Protein AF-A0A415RIE2-F1 (afdb_monomer)

Sequence (183 aa):
MNKIIFNILKKNNIDIAEDLYHYGWSIFVHYLFYLIITLSIAVYYHCVFQTIIFLFLYIPLRKYIGGFHFSNNVVCILISTTVSIIPVLLSRYYNINIWIIILTSIILIIETILIAPIDHPNKRLNDKQLKLYKKTSLFIEIIYIGVIGLAKIYTFSTILNFIFFANIISICSLSISYIKRIL

pLDDT: mean 93.26, std 5.24, range [70.94, 98.44]

Solvent-accessible surface area (backbone atoms only — not comparable to full-atom values): 9936 Å² total; per-residue (Å²): 111,70,69,59,52,51,53,52,39,52,74,68,73,50,91,68,5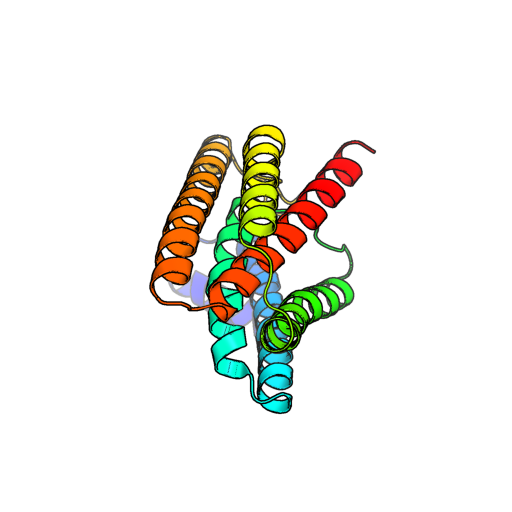8,68,68,59,51,54,52,51,51,53,52,50,53,52,52,50,52,37,48,53,55,38,50,53,53,22,54,76,68,72,36,48,69,57,33,52,53,43,46,65,54,38,49,61,47,40,70,27,37,41,41,63,74,60,92,47,65,67,59,35,38,54,52,55,32,45,70,50,46,50,53,54,62,48,30,78,79,54,82,72,57,65,68,59,39,52,51,43,51,52,53,36,52,52,46,42,71,76,61,33,43,44,70,44,94,95,51,74,67,52,76,70,51,44,54,50,26,34,54,48,29,54,51,50,54,52,50,47,54,53,50,47,55,52,29,59,75,72,64,39,57,51,61,48,34,42,53,38,45,43,33,53,55,49,40,56,28,38,54,55,35,52,52,67,70,75,107

Foldseek 3Di:
DQVVVVVVCVVVVNDDDPLRSVVVVVVVVLVVVLVVVLQVVCVVVVQNVLLVLLCVLQVLLCVLQPFDDDPDSVVRSVVSSCLSVVLSVVLVPDQDDLVLLVVLLVLLLVLLVPQPNDADPSGDDDPVSRVVSSVSNNVSSVVLVVVSVVCVVVVVSSSSSSSSSSSVVSNVRRVVRRVVVVD

Mean predicted aligned error: 4.18 Å

Secondary structure (DSSP, 8-state):
-HHHHHHHHHHTT----HHHHHHHHHHHHHHHHHHHHHHHHHHHTT-HHHHHHHHHHHHHHHHHH-----SSHHHHHHHHHHHHHHHHHHTTT----HHHHHHHHHHHHHHHHHTPPPPBTTBPPPHHHHHHHHHHHHHHHHHHHHHHHHHHHTT-HHHHHHHHHHHHHHHHHHHHHHHHHH-

Structure (mmCIF, N/CA/C/O backbone):
data_AF-A0A415RIE2-F1
#
_entry.id   AF-A0A415RIE2-F1
#
loop_
_atom_site.group_PDB
_atom_site.id
_atom_site.type_symbol
_atom_site.label_atom_id
_atom_site.label_alt_id
_atom_site.label_comp_id
_atom_site.label_asym_id
_atom_site.label_entity_id
_atom_site.label_seq_id
_atom_site.pdbx_PDB_ins_code
_atom_site.Cartn_x
_atom_site.Cartn_y
_atom_site.Cartn_z
_atom_site.occupancy
_atom_site.B_iso_or_equiv
_atom_site.auth_seq_id
_atom_site.auth_comp_id
_atom_site.auth_asym_id
_atom_site.auth_atom_id
_atom_site.pdbx_PDB_model_num
ATOM 1 N N . MET A 1 1 ? -22.862 -19.334 12.887 1.00 71.69 1 MET A N 1
ATOM 2 C CA . MET A 1 1 ? -21.432 -19.722 12.894 1.00 71.69 1 MET A CA 1
ATOM 3 C C . MET A 1 1 ? -20.605 -18.881 13.873 1.00 71.69 1 MET A C 1
ATOM 5 O O . MET A 1 1 ? -20.016 -19.464 14.768 1.00 71.69 1 MET A O 1
ATOM 9 N N . ASN A 1 2 ? -20.625 -17.542 13.802 1.00 84.88 2 ASN A N 1
ATOM 10 C CA . ASN A 1 2 ? -19.876 -16.669 14.730 1.00 84.8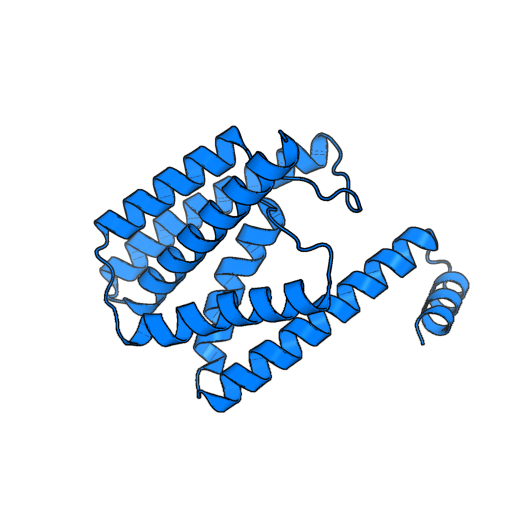8 2 ASN A CA 1
ATOM 11 C C . ASN A 1 2 ? -20.249 -16.837 16.224 1.00 84.88 2 ASN A C 1
ATOM 13 O O . ASN A 1 2 ? -19.362 -16.981 17.053 1.00 84.88 2 ASN A O 1
ATOM 17 N N . LYS A 1 3 ? -21.540 -16.912 16.583 1.00 85.00 3 LYS A N 1
ATOM 18 C CA . LYS A 1 3 ? -21.987 -17.133 17.975 1.00 85.00 3 LYS A CA 1
ATOM 19 C C . LYS A 1 3 ? -21.526 -18.479 18.543 1.00 85.00 3 LYS A C 1
ATOM 21 O O . LYS A 1 3 ? -21.214 -18.578 19.720 1.00 85.00 3 LYS A O 1
ATOM 26 N N . ILE A 1 4 ? -21.447 -19.507 17.694 1.00 88.50 4 ILE A N 1
ATOM 27 C CA . ILE A 1 4 ? -20.967 -20.839 18.091 1.00 88.50 4 ILE A CA 1
ATOM 28 C C . ILE A 1 4 ? -19.481 -20.760 18.444 1.00 88.50 4 ILE A C 1
ATOM 30 O O . ILE A 1 4 ? -19.080 -21.218 19.508 1.00 88.50 4 ILE A O 1
ATOM 34 N N . ILE A 1 5 ? -18.680 -20.123 17.585 1.00 88.81 5 ILE A N 1
ATOM 35 C CA . ILE A 1 5 ? -17.247 -19.928 17.825 1.00 88.81 5 ILE A CA 1
ATOM 36 C C . ILE A 1 5 ? -17.026 -19.077 19.082 1.00 88.81 5 ILE A C 1
ATOM 38 O O . ILE A 1 5 ? -16.224 -19.462 19.924 1.00 88.81 5 ILE A O 1
ATOM 42 N N . PHE A 1 6 ? -17.774 -17.985 19.271 1.00 89.62 6 PHE A N 1
ATOM 43 C CA . PHE A 1 6 ? -17.692 -17.170 20.488 1.00 89.62 6 PHE A CA 1
ATOM 44 C C . PHE A 1 6 ? -17.977 -17.977 21.763 1.00 89.62 6 PHE A C 1
ATOM 46 O O . PHE A 1 6 ? -17.209 -17.919 22.723 1.00 89.62 6 PHE A O 1
ATOM 53 N N . ASN A 1 7 ? -19.030 -18.797 21.755 1.00 89.25 7 ASN A N 1
ATOM 54 C CA . ASN A 1 7 ? -19.370 -19.652 22.893 1.00 89.25 7 ASN A CA 1
ATOM 55 C C . ASN A 1 7 ? -18.286 -20.705 23.173 1.00 89.25 7 ASN A C 1
ATOM 57 O O . ASN A 1 7 ? -18.012 -21.004 24.334 1.00 89.25 7 ASN A O 1
ATOM 61 N N . ILE A 1 8 ? -17.637 -21.242 22.133 1.00 91.38 8 ILE A N 1
ATOM 62 C CA . ILE A 1 8 ? -16.484 -22.142 22.282 1.00 91.38 8 ILE A CA 1
ATOM 63 C C . ILE A 1 8 ? -15.294 -21.400 22.905 1.00 91.38 8 ILE A C 1
ATOM 65 O O . ILE A 1 8 ? -14.652 -21.950 23.797 1.00 91.38 8 ILE A O 1
ATOM 69 N N . LEU A 1 9 ? -15.006 -20.163 22.488 1.00 91.19 9 LEU A N 1
ATOM 70 C CA . LEU A 1 9 ? -13.923 -19.356 23.069 1.00 91.19 9 LEU A CA 1
ATOM 71 C C . LEU A 1 9 ? -14.165 -19.093 24.562 1.00 91.19 9 LEU A C 1
ATOM 73 O O . LEU A 1 9 ? -13.281 -19.368 25.373 1.00 91.19 9 LEU A O 1
ATOM 77 N N . LYS A 1 10 ? -15.385 -18.679 24.940 1.00 90.31 10 LYS A N 1
ATOM 78 C CA . LYS A 1 10 ? -15.767 -18.514 26.353 1.00 90.31 10 LYS A CA 1
ATOM 79 C C . LYS A 1 10 ? -15.649 -19.815 27.143 1.00 90.31 10 LYS A C 1
ATOM 81 O O . LYS A 1 10 ? -15.129 -19.806 28.252 1.00 90.31 10 LYS A O 1
ATOM 86 N N . LYS A 1 11 ? -16.075 -20.943 26.563 1.00 92.38 11 LYS A N 1
ATOM 87 C CA . LYS A 1 11 ? -15.958 -22.267 27.198 1.00 92.38 11 LYS A CA 1
ATOM 88 C C . LYS A 1 11 ? -14.500 -22.675 27.458 1.00 92.38 11 LYS A C 1
ATOM 90 O O . LYS A 1 11 ? -14.250 -23.432 28.387 1.00 92.38 11 LYS A O 1
ATOM 95 N N . ASN A 1 12 ? -13.553 -22.177 26.664 1.00 93.38 12 ASN A N 1
ATOM 96 C CA . ASN A 1 12 ? -12.118 -22.432 26.820 1.00 93.38 12 ASN A CA 1
ATOM 97 C C . ASN A 1 12 ? -11.384 -21.330 27.613 1.00 93.38 12 ASN A C 1
ATOM 99 O O . ASN A 1 12 ? -10.165 -21.227 27.510 1.00 93.38 12 ASN A O 1
ATOM 103 N N . ASN A 1 13 ? -12.097 -20.510 28.397 1.00 91.94 13 ASN A N 1
ATOM 104 C CA . ASN A 1 13 ? -11.532 -19.432 29.223 1.00 91.94 13 ASN A CA 1
ATOM 105 C C . ASN A 1 13 ? -10.726 -18.376 28.437 1.00 91.94 13 ASN A C 1
ATOM 107 O O . ASN A 1 13 ? -9.801 -17.769 28.975 1.00 91.94 13 ASN A O 1
ATOM 111 N N . ILE A 1 14 ? -11.069 -18.140 27.167 1.00 90.69 14 ILE A N 1
ATOM 112 C CA . ILE A 1 14 ? -10.492 -17.044 26.383 1.00 90.69 14 ILE A CA 1
ATOM 113 C C . ILE A 1 14 ? -11.321 -15.786 26.646 1.00 90.69 14 ILE A C 1
ATOM 115 O O . ILE A 1 14 ? -12.460 -15.678 26.186 1.00 90.69 14 ILE A O 1
ATOM 119 N N . ASP A 1 15 ? -10.738 -14.842 27.385 1.00 87.81 15 ASP A N 1
ATOM 120 C CA . ASP A 1 15 ? -11.379 -13.573 27.726 1.00 87.81 15 ASP A CA 1
ATOM 121 C C . ASP A 1 15 ? -11.252 -12.564 26.574 1.00 87.81 15 ASP A C 1
ATOM 123 O O . ASP A 1 15 ? -10.200 -11.966 26.338 1.00 87.81 15 ASP A O 1
ATOM 127 N N . ILE A 1 16 ? -12.331 -12.428 25.805 1.00 88.12 16 ILE A N 1
ATOM 128 C CA . ILE A 1 16 ? -12.483 -11.444 24.733 1.00 88.12 16 ILE A CA 1
ATOM 129 C C . ILE A 1 16 ? -13.863 -10.806 24.876 1.00 88.12 16 ILE A C 1
ATOM 131 O O . ILE A 1 16 ? -14.880 -11.502 24.940 1.00 88.12 16 ILE A O 1
ATOM 135 N N . ALA A 1 17 ? -13.895 -9.473 24.856 1.00 89.62 17 ALA A N 1
ATOM 136 C CA . ALA A 1 17 ? -15.136 -8.714 24.834 1.00 89.62 17 ALA A CA 1
ATOM 137 C C . ALA A 1 17 ? -15.969 -9.056 23.580 1.00 89.62 17 ALA A C 1
ATOM 139 O O . ALA A 1 17 ? -15.442 -9.192 22.473 1.00 89.62 17 ALA A O 1
ATOM 140 N N . GLU A 1 18 ? -17.277 -9.247 23.754 1.00 88.31 18 GLU A N 1
ATOM 141 C CA . GLU A 1 18 ? -18.173 -9.749 22.700 1.00 88.31 18 GLU A CA 1
ATOM 142 C C . GLU A 1 18 ? -18.241 -8.813 21.483 1.00 88.31 18 GLU A C 1
ATOM 144 O O . GLU A 1 18 ? -18.220 -9.260 20.333 1.00 88.31 18 GLU A O 1
ATOM 149 N N . ASP A 1 19 ? -18.249 -7.507 21.734 1.00 87.38 19 ASP A N 1
ATOM 150 C CA . ASP A 1 19 ? -18.192 -6.452 20.726 1.00 87.38 19 ASP A CA 1
ATOM 151 C C . ASP A 1 19 ? -16.882 -6.501 19.925 1.00 87.38 19 ASP A C 1
ATOM 153 O O . ASP A 1 19 ? -16.905 -6.464 18.690 1.00 87.38 19 ASP A O 1
ATOM 157 N N . LEU A 1 20 ? -15.748 -6.686 20.605 1.00 86.12 20 LEU A N 1
ATOM 158 C CA . LEU A 1 20 ? -14.439 -6.844 19.978 1.00 86.12 20 LEU A CA 1
ATOM 159 C C . LEU A 1 20 ? -14.376 -8.112 19.116 1.00 86.12 20 LEU A C 1
ATOM 161 O O . LEU A 1 20 ? -13.858 -8.066 17.995 1.00 86.12 20 LEU A O 1
ATOM 165 N N . TYR A 1 21 ? -14.933 -9.229 19.596 1.00 90.50 21 TYR A N 1
ATOM 166 C CA . TYR A 1 21 ? -15.026 -10.470 18.823 1.00 90.50 21 TYR A CA 1
ATOM 167 C C . TYR A 1 21 ? -15.854 -10.272 17.550 1.00 90.50 21 TYR A C 1
ATOM 169 O O . TYR A 1 21 ? -15.410 -10.624 16.455 1.00 90.50 21 TYR A O 1
ATOM 177 N N . HIS A 1 22 ? -17.049 -9.691 17.668 1.00 89.06 22 HIS A N 1
ATOM 178 C CA . HIS A 1 22 ? -17.933 -9.481 16.524 1.00 89.06 22 HIS A CA 1
ATOM 179 C C . HIS A 1 22 ? -17.356 -8.495 15.509 1.00 89.06 22 HIS A C 1
ATOM 181 O O . HIS A 1 22 ? -17.462 -8.736 14.302 1.00 89.06 22 HIS A O 1
ATOM 187 N N . TYR A 1 23 ? -16.688 -7.439 15.973 1.00 87.19 23 TYR A N 1
ATOM 188 C CA . TYR A 1 23 ? -15.955 -6.519 15.112 1.00 87.19 23 TYR A CA 1
ATOM 189 C C . TYR A 1 23 ? -14.824 -7.228 14.355 1.00 87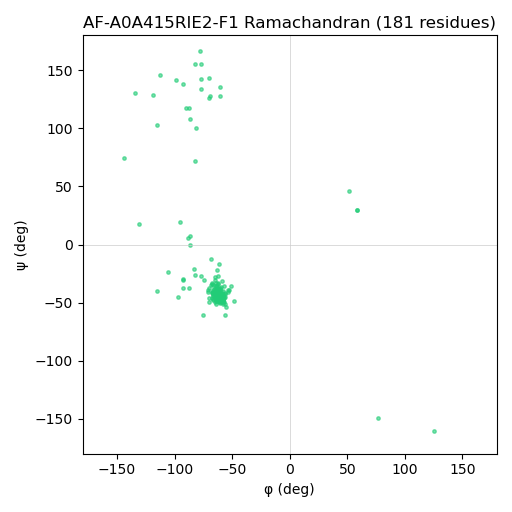.19 23 TYR A C 1
ATOM 191 O O . TYR A 1 23 ? -14.749 -7.142 13.126 1.00 87.19 23 TYR A O 1
ATOM 199 N N . GLY A 1 24 ? -13.988 -7.992 15.067 1.00 89.31 24 GLY A N 1
ATOM 200 C CA . GLY A 1 24 ? -12.903 -8.770 14.470 1.00 89.31 24 GLY A CA 1
ATOM 201 C C . GLY A 1 24 ? -13.406 -9.795 13.451 1.00 89.31 24 GLY A C 1
ATOM 202 O O . GLY A 1 24 ? -12.851 -9.901 12.358 1.00 89.31 24 GLY A O 1
ATOM 203 N N . TRP A 1 25 ? -14.501 -10.492 13.763 1.00 90.50 25 TRP A N 1
ATOM 204 C CA . TRP A 1 25 ? -15.146 -11.439 12.854 1.00 90.50 25 TRP A CA 1
ATOM 205 C C . TRP A 1 25 ? -15.659 -10.762 11.579 1.00 90.50 25 TRP A C 1
ATOM 207 O O . TRP A 1 25 ? -15.438 -11.268 10.481 1.00 90.50 25 TRP A O 1
ATOM 217 N N . SER A 1 26 ? -16.314 -9.605 11.709 1.00 89.25 26 SER A N 1
ATOM 218 C CA . SER A 1 26 ? -16.811 -8.831 10.565 1.00 89.25 26 SER A CA 1
ATOM 219 C C . SER A 1 26 ? -15.671 -8.421 9.625 1.00 89.25 26 SER A C 1
ATOM 221 O O . SER A 1 26 ? -15.745 -8.642 8.416 1.00 89.25 26 SER A O 1
ATOM 223 N N . ILE A 1 27 ? -14.568 -7.920 10.189 1.00 88.31 27 ILE A N 1
ATOM 224 C CA . ILE A 1 27 ? -13.360 -7.568 9.433 1.00 88.31 27 ILE A CA 1
ATOM 225 C C . ILE A 1 27 ? -12.737 -8.789 8.759 1.00 88.31 27 ILE A C 1
ATOM 227 O O . ILE A 1 27 ? -12.341 -8.716 7.596 1.00 88.31 27 ILE A O 1
ATOM 231 N N . PHE A 1 28 ? -12.639 -9.909 9.474 1.00 91.44 28 PHE A N 1
ATOM 232 C CA . PHE A 1 28 ? -12.086 -11.143 8.930 1.00 91.44 28 PHE A CA 1
ATOM 233 C C . PHE A 1 28 ? -12.879 -11.617 7.709 1.00 91.44 28 PHE A C 1
ATOM 235 O O . PHE A 1 28 ? -12.296 -11.854 6.653 1.00 91.44 28 PHE A O 1
ATOM 242 N N . VAL A 1 29 ? -14.208 -11.686 7.826 1.00 91.88 29 VAL A N 1
ATOM 243 C CA . VAL A 1 29 ? -15.091 -12.076 6.720 1.00 91.88 29 VAL A CA 1
ATOM 244 C C . VAL A 1 29 ? -14.961 -11.101 5.548 1.00 91.88 29 VAL A C 1
ATOM 246 O O . VAL A 1 29 ? -14.864 -11.540 4.404 1.00 91.88 29 VAL A O 1
ATOM 249 N N . HIS A 1 30 ? -14.891 -9.795 5.816 1.00 91.38 30 HIS A N 1
ATOM 250 C CA . HIS A 1 30 ? -14.688 -8.778 4.784 1.00 91.38 30 HIS A CA 1
ATOM 251 C C . HIS A 1 30 ? -13.398 -9.011 3.985 1.00 91.38 30 HIS A C 1
ATOM 253 O O . HIS A 1 30 ? -13.437 -9.072 2.755 1.00 91.38 30 HIS A O 1
ATOM 259 N N . TYR A 1 31 ? -12.262 -9.191 4.668 1.00 91.81 31 TYR A N 1
ATOM 260 C CA . TYR A 1 31 ? -10.986 -9.444 3.997 1.00 91.81 31 TYR A CA 1
ATOM 261 C C . TYR A 1 31 ? -10.946 -10.799 3.293 1.00 91.81 31 TYR A C 1
ATOM 263 O O . TYR A 1 31 ? -10.326 -10.902 2.237 1.00 91.81 31 TYR A O 1
ATOM 271 N N . LEU A 1 32 ? -11.627 -11.814 3.830 1.00 94.56 32 LEU A N 1
ATOM 272 C CA . LEU A 1 32 ? -11.741 -13.118 3.185 1.00 94.56 32 LEU A CA 1
ATOM 273 C C . LEU A 1 32 ? -12.476 -13.011 1.843 1.00 94.56 32 LEU A C 1
ATOM 275 O O . LEU A 1 32 ? -11.968 -13.499 0.836 1.00 94.56 32 LEU A O 1
ATOM 279 N N . PHE A 1 33 ? -13.622 -12.324 1.798 1.00 95.25 33 PHE A N 1
ATOM 280 C CA . PHE A 1 33 ? -14.344 -12.083 0.544 1.00 95.25 33 PHE A CA 1
ATOM 281 C C . PHE A 1 33 ? -13.518 -11.263 -0.448 1.00 95.25 33 PHE A C 1
ATOM 283 O O . PHE A 1 33 ? -13.431 -11.632 -1.618 1.00 95.25 33 PHE A O 1
ATOM 290 N N . TYR A 1 34 ? -12.875 -10.190 0.017 1.00 95.62 34 TYR A N 1
ATOM 291 C CA . TYR A 1 34 ? -11.967 -9.395 -0.809 1.00 95.62 34 TYR A CA 1
ATOM 292 C C . TYR A 1 34 ? -10.847 -10.250 -1.422 1.00 95.62 34 TYR A C 1
ATOM 294 O O . TYR A 1 34 ? -10.590 -10.147 -2.624 1.00 95.62 34 TYR A O 1
ATOM 302 N N . LEU A 1 35 ? -10.215 -11.124 -0.632 1.00 95.62 35 LEU A N 1
ATOM 303 C CA . LEU A 1 35 ? -9.138 -11.986 -1.109 1.00 95.62 35 LEU A CA 1
ATOM 304 C C . LEU A 1 35 ? -9.649 -13.012 -2.126 1.00 95.62 35 LEU A C 1
ATOM 306 O O . LEU A 1 35 ? -9.027 -13.178 -3.171 1.00 95.62 35 LEU A O 1
ATOM 310 N N . ILE A 1 36 ? -10.791 -13.656 -1.863 1.00 96.94 36 ILE A N 1
ATOM 311 C CA . ILE A 1 36 ? -11.403 -14.624 -2.786 1.00 96.94 36 ILE A CA 1
ATOM 312 C C . ILE A 1 36 ? -11.705 -13.964 -4.134 1.00 96.94 36 ILE A C 1
ATOM 314 O O . ILE A 1 36 ? -11.324 -14.502 -5.174 1.00 96.94 36 ILE A O 1
ATOM 318 N N . ILE A 1 37 ? -12.345 -12.792 -4.132 1.00 97.50 37 ILE A N 1
ATOM 319 C CA . ILE A 1 37 ? -12.694 -12.070 -5.363 1.00 97.50 37 ILE A CA 1
ATOM 320 C C . ILE A 1 37 ? -11.423 -11.654 -6.114 1.00 97.50 37 ILE A C 1
ATOM 322 O O . ILE A 1 37 ? -11.295 -11.924 -7.308 1.00 97.50 37 ILE A O 1
ATOM 326 N N . THR A 1 38 ? -10.458 -11.058 -5.410 1.00 97.88 38 THR A N 1
ATOM 327 C CA . THR A 1 38 ? -9.191 -10.603 -6.001 1.00 97.88 38 THR A CA 1
ATOM 328 C C . THR A 1 38 ? -8.418 -11.764 -6.622 1.00 97.88 38 THR A C 1
ATOM 330 O O . THR A 1 38 ? -8.003 -11.675 -7.775 1.00 97.88 38 THR A O 1
ATOM 333 N N . LEU A 1 39 ? -8.261 -12.882 -5.909 1.00 97.44 39 LEU A N 1
ATOM 334 C CA . LEU A 1 39 ? -7.540 -14.045 -6.428 1.00 97.44 39 LEU A CA 1
ATOM 335 C C . LEU A 1 39 ? -8.290 -14.734 -7.572 1.00 97.44 39 LEU A C 1
ATOM 337 O O . LEU A 1 39 ? -7.644 -15.166 -8.520 1.00 97.44 39 LEU A O 1
ATOM 341 N N . SER A 1 40 ? -9.624 -14.779 -7.544 1.00 98.12 40 SER A N 1
ATOM 342 C CA . SER A 1 40 ? -10.419 -15.326 -8.656 1.00 98.12 40 SER A CA 1
ATOM 343 C C . SER A 1 40 ? -10.191 -14.534 -9.947 1.00 98.12 40 SER A C 1
ATOM 345 O O . SER A 1 40 ? -9.965 -15.114 -11.009 1.00 98.12 40 SER A O 1
ATOM 347 N N . ILE A 1 41 ? -10.163 -13.202 -9.852 1.00 98.06 41 ILE A N 1
ATOM 348 C CA . ILE A 1 41 ? -9.843 -12.325 -10.985 1.00 98.06 41 ILE A CA 1
ATOM 349 C 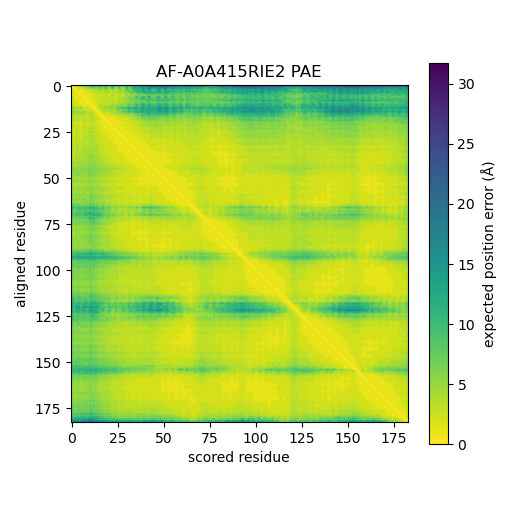C . ILE A 1 41 ? -8.383 -12.513 -11.420 1.00 98.06 41 ILE A C 1
ATOM 351 O O . ILE A 1 41 ? -8.098 -12.585 -12.614 1.00 98.06 41 ILE A O 1
ATOM 355 N N . ALA A 1 42 ? -7.449 -12.646 -10.477 1.00 97.88 42 ALA A N 1
ATOM 356 C CA . ALA A 1 42 ? -6.045 -12.886 -10.800 1.00 97.88 42 ALA A CA 1
ATOM 357 C C . ALA A 1 42 ? -5.814 -14.237 -11.504 1.00 97.88 42 ALA A C 1
ATOM 359 O O . ALA A 1 42 ? -4.939 -14.335 -12.364 1.00 97.88 42 ALA A O 1
ATOM 360 N N . VAL A 1 43 ? -6.599 -15.272 -11.174 1.00 98.31 43 VAL A N 1
ATOM 361 C CA . VAL A 1 43 ? -6.607 -16.558 -11.892 1.00 98.31 43 VAL A CA 1
ATOM 362 C C . VAL A 1 43 ? -7.096 -16.357 -13.323 1.00 98.31 43 VAL A C 1
ATOM 364 O O . VAL A 1 43 ? -6.420 -16.799 -14.248 1.00 98.31 43 VAL A O 1
ATOM 367 N N . TYR A 1 44 ? -8.206 -15.637 -13.507 1.00 98.12 44 TYR A N 1
ATOM 368 C CA . TYR A 1 44 ? -8.763 -15.338 -14.829 1.00 98.12 44 TYR A CA 1
ATOM 369 C C . TYR A 1 44 ? -7.767 -14.600 -15.743 1.00 98.12 44 TYR A C 1
ATOM 371 O O . TYR A 1 44 ? -7.650 -14.929 -16.918 1.00 98.12 44 TYR A O 1
ATOM 379 N N . TYR A 1 45 ? -6.994 -13.651 -15.205 1.00 96.75 45 TYR A N 1
ATOM 380 C CA . TYR A 1 45 ? -5.962 -12.917 -15.954 1.00 96.75 45 TYR A CA 1
ATOM 381 C C . TYR A 1 45 ? -4.572 -13.581 -15.955 1.00 96.75 45 TYR A C 1
ATOM 383 O O . TYR A 1 45 ? -3.605 -12.984 -16.441 1.00 96.75 45 TYR A O 1
ATOM 391 N N . HIS A 1 46 ? -4.433 -14.787 -15.395 1.00 96.94 46 HIS A N 1
ATOM 392 C CA . HIS A 1 46 ? -3.155 -15.498 -15.269 1.00 96.94 46 HIS A CA 1
ATOM 393 C C . HIS A 1 46 ? -2.043 -14.632 -14.632 1.00 96.94 46 HIS A C 1
ATOM 395 O O . HIS A 1 46 ? -0.916 -14.527 -15.134 1.00 96.94 46 HIS A O 1
ATOM 401 N N . CYS A 1 47 ? -2.366 -13.946 -13.533 1.00 96.75 47 CYS A N 1
ATOM 402 C CA . CYS A 1 47 ? -1.461 -13.026 -12.836 1.00 96.75 47 CYS A CA 1
ATOM 403 C C . CYS A 1 47 ? -1.373 -13.234 -11.315 1.00 96.75 47 CYS A C 1
ATOM 405 O O . CYS A 1 47 ? -0.864 -12.370 -10.607 1.00 96.75 47 CYS A O 1
ATOM 407 N N . VAL A 1 48 ? -1.799 -14.401 -10.815 1.00 97.50 48 VAL A N 1
ATOM 408 C CA . VAL A 1 48 ? -1.847 -14.740 -9.377 1.00 97.50 48 VAL A CA 1
ATOM 409 C C . VAL A 1 48 ? -0.545 -14.419 -8.638 1.00 97.50 48 VAL A C 1
ATOM 411 O O . VAL A 1 48 ? -0.578 -13.762 -7.601 1.00 97.50 48 VAL A O 1
ATOM 414 N N . PHE A 1 49 ? 0.608 -14.837 -9.170 1.00 96.75 49 PHE A N 1
ATOM 415 C CA . PHE A 1 49 ? 1.898 -14.614 -8.510 1.00 96.75 49 PHE A CA 1
ATOM 416 C C . PHE A 1 49 ? 2.242 -13.123 -8.396 1.00 96.75 49 PHE A C 1
ATOM 418 O O . PHE A 1 49 ? 2.637 -12.649 -7.332 1.00 96.75 49 PHE A O 1
ATOM 425 N N . GLN A 1 50 ? 2.026 -12.362 -9.471 1.00 97.06 50 GLN A N 1
ATOM 426 C CA . GLN A 1 50 ? 2.230 -10.916 -9.474 1.00 97.06 50 GLN A CA 1
ATOM 427 C C . GLN A 1 50 ? 1.275 -10.206 -8.510 1.00 97.06 50 GLN A C 1
ATOM 429 O O . GLN A 1 50 ? 1.697 -9.305 -7.790 1.00 97.06 50 GLN A O 1
ATOM 434 N N . THR A 1 51 ? 0.015 -10.641 -8.447 1.00 97.81 51 THR A N 1
ATOM 435 C CA . THR A 1 51 ? -0.964 -10.128 -7.485 1.00 97.81 51 THR A CA 1
ATOM 436 C C . THR A 1 51 ? -0.534 -10.398 -6.051 1.00 97.81 51 THR A C 1
ATOM 438 O O . THR A 1 51 ? -0.586 -9.484 -5.238 1.00 97.81 51 THR A O 1
ATOM 441 N N . ILE A 1 52 ? -0.042 -11.596 -5.728 1.00 97.69 52 ILE A N 1
ATOM 442 C CA . ILE A 1 52 ? 0.456 -11.904 -4.379 1.00 97.69 52 ILE A CA 1
ATOM 443 C C . ILE A 1 52 ? 1.630 -10.993 -4.003 1.00 97.69 52 ILE A C 1
ATOM 445 O O . ILE A 1 52 ? 1.629 -10.438 -2.906 1.00 97.69 52 ILE A O 1
ATOM 449 N N . ILE A 1 53 ? 2.594 -10.782 -4.907 1.00 97.00 53 ILE A N 1
ATOM 450 C CA . ILE A 1 53 ? 3.718 -9.863 -4.662 1.00 97.00 53 ILE A CA 1
ATOM 451 C C . ILE A 1 53 ? 3.208 -8.439 -4.432 1.00 97.00 53 ILE A C 1
ATOM 453 O O . ILE A 1 53 ? 3.613 -7.790 -3.468 1.00 97.00 53 ILE A O 1
ATOM 457 N N . PHE A 1 54 ? 2.304 -7.954 -5.287 1.00 97.94 54 PHE A N 1
ATOM 458 C CA . PHE A 1 54 ? 1.738 -6.618 -5.140 1.00 97.94 54 PHE A CA 1
ATOM 459 C C . PHE A 1 54 ? 1.001 -6.459 -3.806 1.00 97.94 54 PHE A C 1
ATOM 461 O O . PHE A 1 54 ? 1.226 -5.479 -3.101 1.00 97.94 54 PHE A O 1
ATOM 468 N N . LEU A 1 55 ? 0.177 -7.433 -3.411 1.00 97.25 55 LEU A N 1
ATOM 469 C CA . LEU A 1 55 ? -0.522 -7.427 -2.124 1.00 97.25 55 LEU A CA 1
ATOM 470 C C . LEU A 1 55 ? 0.450 -7.470 -0.942 1.00 97.25 55 LEU A C 1
ATOM 472 O O . LEU A 1 55 ? 0.217 -6.797 0.060 1.00 97.25 55 LEU A O 1
ATOM 476 N N . PHE A 1 56 ? 1.545 -8.223 -1.056 1.00 96.69 56 PHE A N 1
ATOM 477 C CA . PHE A 1 56 ? 2.577 -8.293 -0.024 1.00 96.69 56 PHE A CA 1
ATOM 478 C C . PHE A 1 56 ? 3.301 -6.958 0.173 1.00 96.69 56 PHE A C 1
ATOM 480 O O . PHE A 1 56 ? 3.711 -6.645 1.286 1.00 96.69 56 PHE A O 1
ATOM 487 N N . LEU A 1 57 ? 3.419 -6.146 -0.877 1.00 96.50 57 LEU A N 1
ATOM 488 C CA . LEU A 1 57 ? 3.874 -4.765 -0.754 1.00 96.50 57 LEU A CA 1
ATOM 489 C C . LEU A 1 57 ? 2.741 -3.895 -0.178 1.00 96.50 57 LEU A C 1
ATOM 491 O O . LEU A 1 57 ? 2.832 -3.356 0.923 1.00 96.50 57 LEU A O 1
ATOM 495 N N . TYR A 1 58 ? 1.614 -3.821 -0.872 1.00 96.69 58 TYR A N 1
ATOM 496 C CA . TYR A 1 58 ? 0.567 -2.852 -0.579 1.00 96.69 58 TYR A CA 1
ATOM 497 C C . TYR A 1 58 ? -0.095 -3.024 0.802 1.00 96.69 58 TYR A C 1
ATOM 499 O O . TYR A 1 58 ? -0.294 -2.034 1.509 1.00 96.69 58 TYR A O 1
ATOM 507 N N . ILE A 1 59 ? -0.422 -4.252 1.231 1.00 95.38 59 ILE A N 1
ATOM 508 C CA . ILE A 1 59 ? -1.187 -4.491 2.469 1.00 95.38 59 ILE A CA 1
ATOM 509 C C . ILE A 1 59 ? -0.422 -4.047 3.728 1.00 95.38 59 ILE A C 1
ATOM 511 O O . ILE A 1 59 ? -1.023 -3.340 4.542 1.00 95.38 59 ILE A O 1
ATOM 515 N N . PRO A 1 60 ? 0.859 -4.422 3.946 1.00 95.44 60 PRO A N 1
ATOM 516 C CA . PRO A 1 60 ? 1.611 -3.950 5.105 1.00 95.44 60 PRO A CA 1
ATOM 517 C C . PRO A 1 60 ? 1.697 -2.431 5.170 1.00 95.44 60 PRO A C 1
ATOM 519 O O . PRO A 1 60 ? 1.365 -1.867 6.210 1.00 95.44 60 PRO A O 1
ATOM 522 N N . LEU A 1 61 ? 2.061 -1.769 4.067 1.00 96.06 61 LEU A 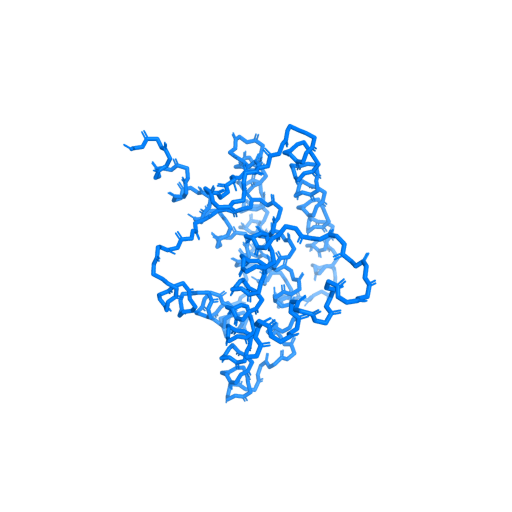N 1
ATOM 523 C CA . LEU A 1 61 ? 2.122 -0.309 4.018 1.00 96.06 61 LEU A CA 1
ATOM 524 C C . LEU A 1 61 ? 0.767 0.288 4.421 1.00 96.06 61 LEU A C 1
ATOM 526 O O . LEU A 1 61 ? 0.680 1.033 5.401 1.00 96.06 61 LEU A O 1
ATOM 530 N N . ARG A 1 62 ? -0.308 -0.152 3.754 1.00 94.00 62 ARG A N 1
ATOM 531 C CA . ARG A 1 62 ? -1.683 0.294 3.998 1.00 94.00 62 ARG A CA 1
ATOM 532 C C . ARG A 1 62 ? -2.136 0.094 5.444 1.00 94.00 62 ARG A C 1
ATOM 534 O O . ARG A 1 62 ? -2.792 0.963 6.015 1.00 94.00 62 ARG A O 1
ATOM 541 N N . LYS A 1 63 ? -1.792 -1.041 6.054 1.00 93.06 63 LYS A N 1
ATOM 542 C CA . LYS A 1 63 ? -2.151 -1.372 7.440 1.00 93.06 63 LYS A CA 1
ATOM 543 C C . LYS A 1 63 ? -1.607 -0.350 8.439 1.00 93.06 63 LYS A C 1
ATOM 545 O O . LYS A 1 63 ? -2.278 -0.093 9.441 1.00 93.06 63 LYS A O 1
ATOM 550 N N . TYR A 1 64 ? -0.406 0.177 8.200 1.00 95.38 64 TYR A N 1
ATOM 551 C CA . TYR A 1 64 ? 0.264 1.084 9.131 1.00 95.38 64 TYR A CA 1
ATOM 552 C C . TYR A 1 64 ? -0.012 2.557 8.839 1.00 95.38 64 TYR A C 1
ATOM 554 O O . TYR A 1 64 ? -0.199 3.302 9.794 1.00 95.38 64 TYR A O 1
ATOM 562 N N . ILE A 1 65 ? -0.108 2.975 7.572 1.00 95.25 65 ILE A N 1
ATOM 563 C CA . ILE A 1 65 ? -0.447 4.373 7.242 1.00 95.25 65 ILE A CA 1
ATOM 564 C C . ILE A 1 65 ? -1.947 4.670 7.406 1.00 95.25 65 ILE A C 1
ATOM 566 O O . ILE A 1 65 ? -2.329 5.800 7.707 1.00 95.25 65 ILE A O 1
ATOM 570 N N . GLY A 1 66 ? -2.806 3.655 7.254 1.00 91.56 66 GLY A N 1
ATOM 571 C CA . GLY A 1 66 ? -4.259 3.817 7.225 1.00 91.56 66 GLY A CA 1
ATOM 572 C C . GLY A 1 66 ? -4.748 4.377 5.887 1.00 91.56 66 GLY A C 1
ATOM 573 O O . GLY A 1 66 ? -4.162 4.107 4.842 1.00 91.56 66 GLY A O 1
ATOM 574 N N . GLY A 1 67 ? -5.841 5.140 5.918 1.00 89.56 67 GLY A N 1
ATOM 575 C CA . GLY A 1 67 ? -6.400 5.882 4.781 1.00 89.56 67 GLY A CA 1
ATOM 576 C C . GLY A 1 67 ? -7.870 5.560 4.510 1.00 89.56 67 GLY A C 1
ATOM 577 O O . GLY A 1 67 ? -8.585 5.084 5.392 1.00 89.56 67 GLY A O 1
ATOM 578 N N . PHE A 1 68 ? -8.347 5.865 3.301 1.00 86.94 68 PHE A N 1
ATOM 579 C CA . PHE A 1 68 ? -9.783 5.924 3.027 1.00 86.94 68 PHE A CA 1
ATOM 580 C C . PHE A 1 68 ? -10.505 4.574 3.026 1.00 86.94 68 PHE A C 1
ATOM 582 O O . PHE A 1 68 ? -10.158 3.667 2.269 1.00 86.94 68 PHE A O 1
ATOM 589 N N . HIS A 1 69 ? -11.567 4.485 3.827 1.00 84.88 69 HIS A N 1
ATOM 590 C CA . HIS A 1 69 ? -12.530 3.390 3.815 1.00 84.88 69 HIS A CA 1
ATOM 591 C C . HIS A 1 69 ? -13.919 3.928 3.466 1.00 84.88 69 HIS A C 1
ATOM 593 O O . HIS A 1 69 ? -14.408 4.893 4.064 1.00 84.88 69 HIS A O 1
ATOM 599 N N . PHE A 1 70 ? -14.554 3.294 2.483 1.00 84.25 70 PHE A N 1
ATOM 600 C CA . PHE A 1 70 ? -15.934 3.591 2.119 1.00 84.25 70 PHE A CA 1
ATOM 601 C C . PHE A 1 70 ? -16.872 3.092 3.221 1.00 84.25 70 PHE A C 1
ATOM 603 O O . PHE A 1 70 ? -16.652 2.026 3.791 1.00 84.25 70 PHE A O 1
ATOM 610 N N . SER A 1 71 ? -17.945 3.838 3.497 1.00 84.81 71 SER A N 1
ATOM 611 C CA . SER A 1 71 ? -18.981 3.414 4.451 1.00 84.81 71 SER A CA 1
ATOM 612 C C . SER A 1 71 ? -19.737 2.170 3.973 1.00 84.81 71 SER A C 1
ATOM 614 O O . SER A 1 71 ? -20.225 1.390 4.785 1.00 84.81 71 SER A O 1
ATOM 616 N N . ASN A 1 72 ? -19.822 1.972 2.654 1.00 89.56 72 ASN A N 1
ATOM 617 C CA . ASN A 1 72 ? -20.411 0.786 2.052 1.00 89.56 72 ASN A CA 1
ATOM 618 C C . ASN A 1 72 ? -19.343 -0.301 1.840 1.00 89.56 72 ASN A C 1
ATOM 620 O O . ASN A 1 72 ? -18.417 -0.138 1.041 1.00 89.56 72 ASN A O 1
ATOM 624 N N . ASN A 1 73 ? -19.522 -1.437 2.516 1.00 86.94 73 ASN A N 1
ATOM 625 C CA . ASN A 1 73 ? -18.606 -2.577 2.458 1.00 86.94 73 ASN A CA 1
ATOM 626 C C . ASN A 1 73 ? -18.453 -3.171 1.051 1.00 86.94 73 ASN A C 1
ATOM 628 O O . ASN A 1 73 ? -17.348 -3.565 0.687 1.00 86.94 73 ASN A O 1
ATOM 632 N N . VAL A 1 74 ? -19.525 -3.225 0.253 1.00 90.19 74 VAL A N 1
ATOM 633 C CA . VAL A 1 74 ? -19.484 -3.765 -1.117 1.00 90.19 74 VAL A CA 1
ATOM 634 C C . VAL A 1 74 ? -18.645 -2.857 -2.008 1.00 90.19 74 VAL A C 1
ATOM 636 O O . VAL A 1 74 ? -17.754 -3.332 -2.707 1.00 90.19 74 VAL A O 1
ATOM 639 N N . VAL A 1 75 ? -18.867 -1.542 -1.923 1.00 92.50 75 VAL A N 1
ATOM 640 C CA . VAL A 1 75 ? -18.061 -0.551 -2.654 1.00 92.50 75 VAL A CA 1
ATOM 641 C C . VAL A 1 75 ? -16.596 -0.641 -2.234 1.00 92.50 75 VAL A C 1
ATOM 643 O O . VAL A 1 75 ? -15.717 -0.645 -3.091 1.00 92.50 75 VAL A O 1
ATOM 646 N N . CYS A 1 76 ? -16.322 -0.786 -0.932 1.00 91.44 76 CYS A N 1
ATOM 647 C CA . CYS A 1 76 ? -14.960 -0.965 -0.441 1.00 91.44 76 CYS A CA 1
ATOM 648 C C . CYS A 1 76 ? -14.301 -2.204 -1.060 1.00 91.44 76 CYS A C 1
ATOM 650 O O . CYS A 1 76 ? -13.204 -2.086 -1.589 1.00 91.44 76 CYS A O 1
ATOM 652 N N . ILE A 1 77 ? -14.974 -3.361 -1.074 1.00 93.94 77 ILE A N 1
ATOM 653 C CA . ILE A 1 77 ? -14.440 -4.592 -1.681 1.00 93.94 77 ILE A CA 1
ATOM 654 C C . ILE A 1 77 ? -14.170 -4.401 -3.175 1.00 93.94 77 ILE A C 1
ATOM 656 O O . ILE A 1 77 ? -13.096 -4.777 -3.643 1.00 93.94 77 ILE A O 1
ATOM 660 N N . LEU A 1 78 ? -15.102 -3.807 -3.925 1.00 94.94 78 LEU A N 1
ATOM 661 C CA . LEU A 1 78 ? -14.945 -3.580 -5.366 1.00 94.94 78 LEU A CA 1
ATOM 662 C C . LEU A 1 78 ? -13.754 -2.665 -5.673 1.00 94.94 78 LEU A C 1
ATOM 664 O O . LEU A 1 78 ? -12.917 -2.995 -6.518 1.00 94.94 78 LEU A O 1
ATOM 668 N N 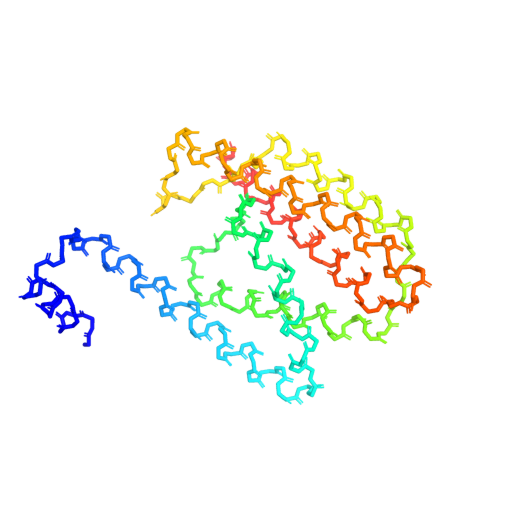. ILE A 1 79 ? -13.630 -1.548 -4.953 1.00 95.00 79 ILE A N 1
ATOM 669 C CA . ILE A 1 79 ? -12.507 -0.621 -5.124 1.00 95.00 79 ILE A CA 1
ATOM 670 C C . ILE A 1 79 ? -11.200 -1.273 -4.675 1.00 95.00 79 ILE A C 1
ATOM 672 O O . ILE A 1 79 ? -10.235 -1.242 -5.433 1.00 95.00 79 ILE A O 1
ATOM 676 N N . SER A 1 80 ? -11.166 -1.923 -3.507 1.00 94.69 80 SER A N 1
ATOM 677 C CA . SER A 1 80 ? -9.989 -2.649 -3.010 1.00 94.69 80 SER A CA 1
ATOM 678 C C . SER A 1 80 ? -9.521 -3.709 -4.005 1.00 94.69 80 SER A C 1
ATOM 680 O O . SER A 1 80 ? -8.326 -3.820 -4.270 1.00 94.69 80 SER A O 1
ATOM 682 N N . THR A 1 81 ? -10.447 -4.452 -4.608 1.00 96.69 81 THR A N 1
ATOM 683 C CA . THR A 1 81 ? -10.149 -5.439 -5.655 1.00 96.69 81 THR A CA 1
ATOM 684 C C . THR A 1 81 ? -9.539 -4.757 -6.879 1.00 96.69 81 THR A C 1
ATOM 686 O O . THR A 1 81 ? -8.485 -5.164 -7.364 1.00 96.69 81 THR A O 1
ATOM 689 N N . THR A 1 82 ? -10.153 -3.667 -7.340 1.00 96.62 82 THR A N 1
ATOM 690 C CA . THR A 1 82 ? -9.694 -2.911 -8.514 1.00 96.62 82 THR A CA 1
ATOM 691 C C . THR A 1 82 ? -8.277 -2.376 -8.317 1.00 96.62 82 THR A C 1
ATOM 693 O O . THR A 1 82 ? -7.410 -2.620 -9.156 1.00 96.62 82 THR A O 1
ATOM 696 N N . VAL A 1 83 ? -7.993 -1.735 -7.179 1.00 96.12 83 VAL A N 1
ATOM 697 C CA . VAL A 1 83 ? -6.644 -1.224 -6.866 1.00 96.12 83 VAL A CA 1
ATOM 698 C C . VAL A 1 83 ? -5.620 -2.338 -6.632 1.00 96.12 83 VAL A C 1
ATOM 700 O O . VAL A 1 83 ? -4.430 -2.058 -6.607 1.00 96.12 83 VAL A O 1
ATOM 703 N N . SER A 1 84 ? -6.052 -3.593 -6.485 1.00 96.62 84 SER A N 1
ATOM 704 C CA . SER A 1 84 ? -5.159 -4.751 -6.336 1.00 96.62 84 SER A CA 1
ATOM 705 C C . SER A 1 84 ? -4.830 -5.433 -7.663 1.00 96.62 84 SER A C 1
ATOM 707 O O . SER A 1 84 ? -3.759 -6.018 -7.804 1.00 96.62 84 SER A O 1
ATOM 709 N N . ILE A 1 85 ? -5.742 -5.369 -8.637 1.00 97.50 85 ILE A N 1
ATOM 710 C CA . ILE A 1 85 ? -5.600 -6.034 -9.940 1.00 97.50 85 ILE A CA 1
ATOM 711 C C . ILE A 1 85 ? -5.072 -5.082 -11.008 1.00 97.50 85 ILE A C 1
ATOM 713 O O . ILE A 1 85 ? -4.157 -5.446 -11.744 1.00 97.50 85 ILE A O 1
ATOM 717 N N . ILE A 1 86 ? -5.599 -3.859 -11.094 1.00 96.88 86 ILE A N 1
ATOM 718 C CA . ILE A 1 86 ? -5.236 -2.926 -12.168 1.00 96.88 86 ILE A CA 1
ATOM 719 C C . ILE A 1 86 ? -3.729 -2.626 -12.190 1.00 96.88 86 ILE A C 1
ATOM 721 O O . ILE A 1 86 ? -3.137 -2.773 -13.261 1.00 96.88 86 ILE A O 1
ATOM 725 N N . PRO A 1 87 ? -3.056 -2.317 -11.062 1.00 96.56 87 PRO A N 1
ATOM 726 C CA . PRO A 1 87 ? -1.602 -2.150 -11.050 1.00 96.56 87 PRO A CA 1
ATOM 727 C C . PRO A 1 87 ? -0.830 -3.334 -11.626 1.00 96.56 87 PRO A C 1
ATOM 729 O O . PRO A 1 87 ? 0.148 -3.143 -12.340 1.00 96.56 87 PRO A O 1
ATOM 732 N N . VAL A 1 88 ? -1.287 -4.556 -11.341 1.00 96.94 88 VAL A N 1
ATOM 733 C CA . VAL A 1 88 ? -0.646 -5.799 -11.785 1.00 96.94 88 VAL A CA 1
ATOM 734 C C . VAL A 1 88 ? -0.795 -6.010 -13.286 1.00 96.94 88 VAL A C 1
ATOM 736 O O . VAL A 1 88 ? 0.124 -6.495 -13.946 1.00 96.94 88 VAL A O 1
ATOM 739 N N . LEU A 1 89 ? -1.947 -5.642 -13.842 1.00 95.88 89 LEU A N 1
ATOM 740 C CA . LEU A 1 89 ? -2.161 -5.697 -15.282 1.00 95.88 89 LEU A CA 1
ATOM 741 C C . LEU A 1 89 ? -1.323 -4.625 -15.986 1.00 95.88 89 LEU A C 1
ATOM 743 O O . LEU A 1 89 ? -0.620 -4.936 -16.944 1.00 95.88 89 LEU A O 1
ATOM 747 N N . LEU A 1 90 ? -1.325 -3.389 -15.475 1.00 95.56 90 LEU A N 1
ATOM 748 C CA . LEU A 1 90 ? -0.580 -2.269 -16.059 1.00 95.56 90 LEU A CA 1
ATOM 749 C C . LEU A 1 90 ? 0.939 -2.441 -15.941 1.00 95.56 90 LEU A C 1
ATOM 751 O O . LEU A 1 90 ? 1.670 -2.057 -16.853 1.00 95.56 90 LEU A O 1
ATOM 755 N N . SER A 1 91 ? 1.442 -3.061 -14.871 1.00 92.88 91 SER A N 1
ATOM 756 C CA . SER A 1 91 ? 2.884 -3.229 -14.648 1.00 92.88 91 SER A CA 1
ATOM 757 C C . SER A 1 91 ? 3.591 -4.045 -15.730 1.00 92.88 91 SER A C 1
ATOM 759 O O . SER A 1 91 ? 4.818 -4.039 -15.766 1.00 92.88 91 SER A O 1
ATOM 761 N N . ARG A 1 92 ? 2.842 -4.794 -16.551 1.00 84.00 92 ARG A N 1
ATOM 762 C CA . ARG A 1 92 ? 3.366 -5.578 -17.679 1.00 84.00 92 ARG A CA 1
ATOM 763 C C . ARG A 1 92 ? 3.565 -4.738 -18.945 1.00 84.00 92 ARG A C 1
ATOM 765 O O . ARG A 1 92 ? 4.331 -5.144 -19.809 1.00 84.00 92 ARG A O 1
ATOM 772 N N . TYR A 1 93 ? 2.893 -3.591 -19.050 1.00 88.94 93 TYR A N 1
ATOM 773 C CA . TYR A 1 93 ? 2.866 -2.765 -20.264 1.00 88.94 93 TYR A CA 1
ATOM 774 C C . TYR A 1 93 ? 3.711 -1.498 -20.162 1.00 88.94 93 TYR A C 1
ATOM 776 O O . TYR A 1 93 ? 4.138 -0.960 -21.180 1.00 88.94 93 TYR A O 1
ATOM 784 N N . TYR A 1 94 ? 3.962 -1.015 -18.947 1.00 89.00 94 TYR A N 1
ATOM 785 C CA . TYR A 1 94 ? 4.693 0.228 -18.722 1.00 89.00 94 TYR A CA 1
ATOM 786 C C . TYR A 1 94 ? 6.033 -0.039 -18.055 1.00 89.00 94 TYR A C 1
ATOM 788 O O . TYR A 1 94 ? 6.144 -0.914 -17.208 1.00 89.00 94 TYR A O 1
ATOM 796 N N . ASN A 1 95 ? 7.046 0.754 -18.392 1.00 90.81 95 ASN A N 1
ATOM 797 C CA . ASN A 1 95 ? 8.289 0.836 -17.633 1.00 90.81 95 ASN A CA 1
ATOM 798 C C . ASN A 1 95 ? 8.383 2.244 -17.064 1.00 90.81 95 ASN A C 1
ATOM 800 O O . ASN A 1 95 ? 8.659 3.201 -17.788 1.00 90.81 95 ASN A O 1
ATOM 804 N N . ILE A 1 96 ? 8.097 2.377 -15.774 1.00 94.50 96 ILE A N 1
ATOM 805 C CA . ILE A 1 96 ? 8.009 3.688 -15.142 1.00 94.50 96 ILE A CA 1
ATOM 806 C C . ILE A 1 96 ? 9.415 4.225 -14.899 1.00 94.50 96 ILE A C 1
ATOM 808 O O . ILE A 1 96 ? 10.303 3.519 -14.416 1.00 94.50 96 ILE A O 1
ATOM 812 N N . ASN A 1 97 ? 9.624 5.493 -15.257 1.00 94.94 97 ASN A N 1
ATOM 813 C CA . ASN A 1 97 ? 10.905 6.151 -15.059 1.00 94.94 97 ASN A CA 1
ATOM 814 C C . ASN A 1 97 ? 11.246 6.181 -13.564 1.00 94.94 97 ASN A C 1
ATOM 816 O O . ASN A 1 97 ? 10.463 6.671 -12.752 1.00 94.94 97 ASN A O 1
ATOM 820 N N . ILE A 1 98 ? 12.440 5.701 -13.220 1.00 94.81 98 ILE A N 1
ATOM 821 C CA . ILE A 1 98 ? 12.938 5.615 -11.846 1.00 94.81 98 ILE A CA 1
ATOM 822 C C . ILE A 1 98 ? 12.826 6.938 -11.077 1.00 94.81 98 ILE A C 1
ATOM 824 O O . ILE A 1 98 ? 12.495 6.928 -9.895 1.00 94.81 98 ILE A O 1
ATOM 828 N N . TRP A 1 99 ? 13.021 8.078 -11.743 1.00 96.12 99 TRP A N 1
ATOM 829 C CA . TRP A 1 99 ? 12.912 9.398 -11.123 1.00 96.12 99 TRP A CA 1
ATOM 830 C C . TRP A 1 99 ? 11.483 9.728 -10.693 1.00 96.12 99 TRP A C 1
ATOM 832 O O . TRP A 1 99 ? 11.283 10.325 -9.640 1.00 96.12 99 TRP A O 1
ATOM 842 N N . ILE A 1 100 ? 10.486 9.276 -11.457 1.00 97.44 100 ILE A N 1
ATOM 843 C CA . ILE A 1 100 ? 9.071 9.413 -11.091 1.00 97.44 100 ILE A CA 1
ATOM 844 C C . ILE A 1 100 ? 8.769 8.540 -9.868 1.00 97.44 100 ILE A C 1
ATOM 846 O O . ILE A 1 100 ? 8.082 8.979 -8.950 1.00 97.44 100 ILE A O 1
ATOM 850 N N . ILE A 1 101 ? 9.323 7.326 -9.813 1.00 97.62 101 ILE A N 1
ATOM 851 C CA . ILE A 1 101 ? 9.151 6.428 -8.662 1.00 97.62 101 ILE A CA 1
ATOM 852 C C . ILE A 1 101 ? 9.739 7.069 -7.404 1.00 97.62 101 ILE A C 1
ATOM 854 O O . ILE A 1 101 ? 9.047 7.167 -6.393 1.00 97.62 101 ILE A O 1
ATOM 858 N N . ILE A 1 102 ? 10.971 7.582 -7.484 1.00 97.56 102 ILE A N 1
ATOM 859 C CA . ILE A 1 102 ? 11.627 8.298 -6.382 1.00 97.56 102 ILE A CA 1
ATOM 860 C C . ILE A 1 102 ? 10.784 9.496 -5.934 1.00 97.56 102 ILE A C 1
ATOM 862 O O . ILE A 1 102 ? 10.553 9.655 -4.736 1.00 97.56 102 ILE A O 1
ATOM 866 N N . LEU A 1 103 ? 10.268 10.294 -6.874 1.00 98.12 103 LEU A N 1
ATOM 867 C CA . LEU A 1 103 ? 9.399 11.428 -6.563 1.00 98.12 103 LEU A CA 1
ATOM 868 C C . LEU A 1 103 ? 8.152 10.987 -5.783 1.00 98.12 103 LEU A C 1
ATOM 870 O O . LEU A 1 103 ? 7.854 11.561 -4.738 1.00 98.12 103 LEU A O 1
ATOM 874 N N . THR A 1 104 ? 7.454 9.940 -6.235 1.00 98.25 104 THR A N 1
ATOM 875 C CA . THR A 1 104 ? 6.281 9.422 -5.510 1.00 98.25 104 THR A CA 1
ATOM 876 C C . THR A 1 104 ? 6.630 8.873 -4.128 1.00 98.25 104 THR A C 1
ATOM 878 O O . THR A 1 104 ? 5.864 9.082 -3.194 1.00 98.25 104 THR A O 1
ATOM 881 N N . SER A 1 105 ? 7.792 8.234 -3.957 1.00 98.19 105 SER A N 1
ATOM 882 C CA . SER A 1 105 ? 8.250 7.776 -2.639 1.00 98.19 105 SER A CA 1
ATOM 883 C C . SER A 1 105 ? 8.492 8.947 -1.685 1.00 98.19 105 SER A C 1
ATOM 885 O O . SER A 1 105 ? 8.100 8.876 -0.525 1.00 98.19 105 SER A O 1
ATOM 887 N N . ILE A 1 106 ? 9.092 10.043 -2.165 1.00 98.31 106 ILE A N 1
ATOM 888 C CA . ILE A 1 106 ? 9.318 11.252 -1.357 1.00 98.31 106 ILE A CA 1
ATOM 889 C C . ILE A 1 106 ? 7.984 11.879 -0.943 1.00 98.31 106 ILE A C 1
ATOM 891 O O . ILE A 1 106 ? 7.809 12.215 0.227 1.00 98.31 106 ILE A O 1
ATOM 895 N N . ILE A 1 107 ? 7.035 12.006 -1.876 1.00 98.38 107 ILE A N 1
ATOM 896 C CA . ILE A 1 107 ? 5.698 12.547 -1.585 1.00 98.38 107 ILE A CA 1
ATOM 897 C C . ILE A 1 107 ? 4.996 11.694 -0.525 1.00 98.38 107 ILE A C 1
ATOM 899 O O . ILE A 1 107 ? 4.483 12.243 0.449 1.00 98.38 107 ILE A O 1
ATOM 903 N N . LEU A 1 108 ? 5.019 10.365 -0.674 1.00 98.31 108 LEU A N 1
ATOM 904 C CA . LEU A 1 108 ? 4.408 9.466 0.301 1.00 98.31 108 LEU A CA 1
ATOM 905 C C . LEU A 1 108 ? 5.058 9.604 1.686 1.00 98.31 108 LEU A C 1
ATOM 907 O O . LEU A 1 108 ? 4.335 9.712 2.668 1.00 98.31 108 LEU A O 1
ATOM 911 N N . ILE A 1 109 ? 6.391 9.677 1.776 1.00 98.44 109 ILE A N 1
ATOM 912 C CA . ILE A 1 109 ? 7.093 9.888 3.056 1.00 98.44 109 ILE A CA 1
ATOM 913 C C . ILE A 1 109 ? 6.641 11.190 3.721 1.00 98.44 109 ILE A C 1
ATOM 915 O O . ILE A 1 109 ? 6.388 11.218 4.928 1.00 98.44 109 ILE A O 1
ATOM 919 N N . ILE A 1 110 ? 6.515 12.273 2.949 1.00 98.19 110 ILE A N 1
ATOM 920 C CA . ILE A 1 110 ? 6.038 13.562 3.462 1.00 98.19 110 ILE A CA 1
ATOM 921 C C . ILE A 1 110 ? 4.611 13.418 4.008 1.00 98.19 110 ILE A C 1
ATOM 923 O O . ILE A 1 110 ? 4.356 13.820 5.145 1.00 98.19 110 ILE A O 1
ATOM 927 N N . GLU A 1 111 ? 3.693 12.797 3.263 1.00 97.25 111 GLU A N 1
ATOM 928 C CA . GLU A 1 111 ? 2.336 12.536 3.758 1.00 97.25 111 GLU A CA 1
ATOM 929 C C . GLU A 1 111 ? 2.334 11.635 4.999 1.00 97.25 111 GLU A C 1
ATOM 931 O O . GLU A 1 111 ? 1.614 11.908 5.958 1.00 97.25 111 GLU A O 1
ATOM 936 N N . THR A 1 112 ? 3.177 10.606 5.049 1.00 97.38 112 THR A N 1
ATOM 937 C CA . THR A 1 112 ? 3.292 9.719 6.209 1.00 97.38 112 THR A CA 1
ATOM 938 C C . THR A 1 112 ? 3.792 10.469 7.449 1.00 97.38 112 THR A C 1
ATOM 940 O O . THR A 1 112 ? 3.330 10.219 8.566 1.00 97.38 112 THR A O 1
ATOM 943 N N . ILE A 1 113 ? 4.696 11.440 7.291 1.00 97.12 113 ILE A N 1
ATOM 944 C CA . ILE A 1 113 ? 5.162 12.291 8.394 1.00 97.12 113 ILE A CA 1
ATOM 945 C C . ILE A 1 113 ? 4.075 13.272 8.843 1.00 97.12 113 ILE A C 1
ATOM 947 O O . ILE A 1 113 ? 3.948 13.512 10.045 1.00 97.12 113 ILE A O 1
ATOM 951 N N . LEU A 1 114 ? 3.303 13.846 7.926 1.00 95.25 114 LEU A N 1
ATOM 952 C CA . LEU A 1 114 ? 2.353 14.913 8.254 1.00 95.25 114 LEU A CA 1
ATOM 953 C C . LEU A 1 114 ? 0.978 14.390 8.687 1.00 95.25 114 LEU A C 1
ATOM 955 O O . LEU A 1 114 ? 0.360 14.957 9.584 1.00 95.25 114 LEU A O 1
ATOM 959 N N . ILE A 1 115 ? 0.509 13.310 8.065 1.00 93.44 115 ILE A N 1
ATOM 960 C CA . ILE A 1 115 ? -0.891 12.871 8.099 1.00 93.44 115 ILE A CA 1
ATOM 961 C C . ILE A 1 115 ? -1.039 11.512 8.794 1.00 93.44 115 ILE A C 1
ATOM 963 O O . ILE A 1 115 ? -2.002 11.294 9.532 1.00 93.44 115 ILE A O 1
ATOM 967 N N . ALA A 1 116 ? -0.111 10.582 8.559 1.00 92.62 116 ALA A N 1
ATOM 968 C CA . ALA A 1 116 ? -0.246 9.209 9.030 1.00 92.62 116 ALA A CA 1
ATOM 969 C C . ALA A 1 116 ? 0.191 9.018 10.505 1.00 92.62 116 ALA A C 1
ATOM 971 O O . ALA A 1 116 ? 1.055 9.741 11.021 1.00 92.62 116 ALA A O 1
ATOM 972 N N . PRO A 1 117 ? -0.339 7.985 11.189 1.00 92.50 117 PRO A N 1
ATOM 973 C CA . PRO A 1 117 ? -1.403 7.087 10.740 1.00 92.50 117 PRO A CA 1
ATOM 974 C C . PRO A 1 117 ? -2.789 7.736 10.845 1.00 92.50 117 PRO A C 1
ATOM 976 O O . PRO A 1 117 ? -3.099 8.413 11.826 1.00 92.50 117 PRO A O 1
ATOM 979 N N . ILE A 1 118 ? -3.653 7.464 9.868 1.00 87.56 118 ILE A N 1
ATOM 980 C CA . ILE A 1 118 ? -5.070 7.832 9.956 1.00 87.56 118 ILE A CA 1
ATOM 981 C C . ILE A 1 118 ? -5.818 6.697 10.656 1.00 87.56 118 ILE A C 1
ATOM 983 O O . ILE A 1 118 ? -5.862 5.569 10.159 1.00 87.56 118 ILE A O 1
ATOM 987 N N . ASP A 1 119 ? -6.397 6.990 11.819 1.00 82.94 119 ASP A N 1
ATOM 988 C CA . ASP A 1 119 ? -7.181 6.027 12.581 1.00 82.94 119 ASP A CA 1
ATOM 989 C C . ASP A 1 119 ? -8.585 5.832 11.986 1.00 82.94 119 ASP A C 1
ATOM 991 O O . ASP A 1 119 ? -9.130 6.684 11.284 1.00 82.94 119 ASP A O 1
ATOM 995 N N . HIS A 1 120 ? -9.182 4.671 12.254 1.00 78.19 120 HIS A N 1
ATOM 996 C CA . HIS A 1 120 ? -10.546 4.380 11.825 1.00 78.19 120 HIS A CA 1
ATOM 997 C C . HIS A 1 120 ? -11.504 4.626 13.000 1.00 78.19 120 HIS A C 1
ATOM 999 O O . HIS A 1 120 ? -11.170 4.232 14.119 1.00 78.19 120 HIS A O 1
ATOM 1005 N N . PRO A 1 121 ? -12.717 5.179 12.796 1.00 72.75 121 PRO A N 1
ATOM 1006 C CA . PRO A 1 121 ? -13.675 5.394 13.884 1.00 72.75 121 PRO A CA 1
ATOM 1007 C C . PRO A 1 121 ? -13.949 4.134 14.715 1.00 72.75 121 PRO A C 1
ATOM 1009 O O . PRO A 1 121 ? -13.993 4.199 15.938 1.00 72.75 121 PRO A O 1
ATOM 1012 N N . ASN A 1 122 ? -14.026 2.979 14.044 1.00 70.94 122 ASN A N 1
ATOM 1013 C CA . ASN A 1 122 ? -14.258 1.673 14.676 1.00 70.94 122 ASN A CA 1
ATOM 1014 C C . ASN A 1 122 ? -12.966 0.979 15.167 1.00 70.94 122 ASN A C 1
ATOM 1016 O O . ASN A 1 122 ? -13.015 -0.129 15.686 1.00 70.94 122 ASN A O 1
ATOM 1020 N N . LYS A 1 123 ? -11.793 1.599 14.978 1.00 74.81 123 LYS A N 1
ATOM 1021 C CA . LYS A 1 123 ?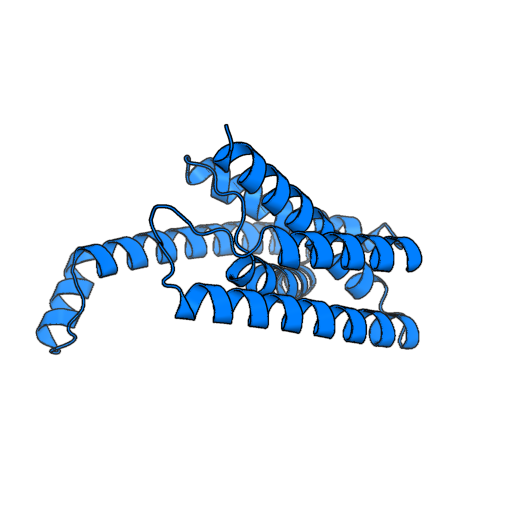 -10.490 1.136 15.484 1.00 74.81 123 LYS A CA 1
ATOM 1022 C C . LYS A 1 123 ? -9.653 2.347 15.891 1.00 74.81 123 LYS A C 1
ATOM 1024 O O . LYS A 1 123 ? -8.712 2.735 15.192 1.00 74.81 123 LYS A O 1
ATOM 1029 N N . ARG A 1 124 ? -10.016 2.940 17.026 1.00 83.69 124 ARG A N 1
ATOM 1030 C CA . ARG A 1 124 ? -9.245 4.026 17.631 1.00 83.69 124 ARG A CA 1
ATOM 1031 C C . ARG A 1 124 ? -7.924 3.482 18.154 1.00 83.69 124 ARG A C 1
ATOM 1033 O O . ARG A 1 124 ? -7.889 2.473 18.855 1.00 83.69 124 ARG A O 1
ATOM 1040 N N . LEU A 1 125 ? -6.840 4.132 17.753 1.00 87.38 125 LEU A N 1
ATOM 1041 C CA . LEU A 1 125 ? -5.491 3.787 18.179 1.00 87.38 125 LEU A CA 1
ATOM 1042 C C . LEU A 1 125 ? -5.136 4.621 19.408 1.00 87.38 125 LEU A C 1
ATOM 1044 O O . LEU A 1 125 ? -5.414 5.816 19.444 1.00 87.38 125 LEU A O 1
ATOM 1048 N N . ASN A 1 126 ? -4.499 4.003 20.398 1.00 91.50 126 ASN A N 1
ATOM 1049 C CA . ASN A 1 126 ? -3.918 4.745 21.517 1.00 91.50 126 ASN A CA 1
ATOM 1050 C C . ASN A 1 126 ? -2.583 5.407 21.117 1.00 91.50 126 ASN A C 1
ATOM 1052 O O . ASN A 1 126 ? -1.976 5.049 20.106 1.00 91.50 126 ASN A O 1
ATOM 1056 N N . ASP A 1 127 ? -2.072 6.327 21.937 1.00 92.19 127 ASP A N 1
ATOM 1057 C CA . ASP A 1 127 ? -0.850 7.090 21.624 1.00 92.19 127 ASP A CA 1
ATOM 1058 C C . ASP A 1 127 ? 0.378 6.212 21.356 1.00 92.19 127 ASP A C 1
ATOM 1060 O O . ASP A 1 127 ? 1.212 6.521 20.499 1.00 92.19 127 ASP A O 1
ATOM 1064 N N . LYS A 1 128 ? 0.498 5.088 22.073 1.00 94.69 128 LYS A N 1
ATOM 1065 C CA . LYS A 1 128 ? 1.587 4.124 21.865 1.00 94.69 128 LYS A CA 1
ATOM 1066 C C . LYS A 1 128 ? 1.464 3.456 20.493 1.00 94.69 128 LYS A C 1
ATOM 1068 O O . LYS A 1 128 ? 2.461 3.328 19.784 1.00 94.69 128 LYS A O 1
ATOM 1073 N N . GLN A 1 129 ? 0.252 3.067 20.101 1.00 93.00 129 GLN A N 1
ATOM 1074 C CA . GLN A 1 129 ? -0.043 2.474 18.798 1.00 93.00 129 GLN A CA 1
ATOM 1075 C C . GLN A 1 129 ? 0.154 3.476 17.662 1.00 93.00 129 GLN A C 1
ATOM 1077 O O . GLN A 1 129 ? 0.759 3.107 16.661 1.00 93.00 129 GLN A O 1
ATOM 1082 N N . LEU A 1 130 ? -0.275 4.732 17.822 1.00 93.81 130 LEU A N 1
ATOM 1083 C CA . LEU A 1 130 ? -0.064 5.790 16.828 1.00 93.81 130 LEU A CA 1
ATOM 1084 C C . LEU A 1 130 ? 1.430 5.977 16.527 1.00 93.81 130 LEU A C 1
ATOM 1086 O O . LEU A 1 130 ? 1.846 5.931 15.368 1.00 93.81 130 LEU A O 1
ATOM 1090 N N . LYS A 1 131 ? 2.259 6.096 17.573 1.00 94.81 131 LYS A N 1
ATOM 1091 C CA . LYS A 1 131 ? 3.722 6.212 17.434 1.00 94.81 131 LYS A CA 1
ATOM 1092 C C . LYS A 1 131 ? 4.339 4.974 16.783 1.00 94.81 131 LYS A C 1
ATOM 1094 O O . LYS A 1 131 ? 5.182 5.103 15.896 1.00 94.81 131 LYS A O 1
ATOM 1099 N N . LEU A 1 132 ? 3.914 3.778 17.198 1.00 96.56 132 LEU A N 1
ATOM 1100 C CA . LEU A 1 132 ? 4.396 2.518 16.631 1.00 96.56 132 LEU A CA 1
ATOM 1101 C C . LEU A 1 132 ? 4.055 2.401 15.142 1.00 96.56 132 LEU A C 1
ATOM 1103 O O . LEU A 1 132 ? 4.918 2.032 14.348 1.00 96.56 132 LEU A O 1
ATOM 1107 N N . TYR A 1 133 ? 2.817 2.713 14.762 1.00 96.50 133 TYR A N 1
ATOM 1108 C CA . TYR A 1 133 ? 2.346 2.600 13.385 1.00 96.50 133 TYR A CA 1
ATOM 1109 C C . TYR A 1 133 ? 3.092 3.577 12.482 1.00 96.50 133 TYR A C 1
ATOM 1111 O O . TYR A 1 133 ? 3.614 3.145 11.461 1.00 96.50 133 TYR A O 1
ATOM 1119 N N . LYS A 1 134 ? 3.268 4.831 12.921 1.00 96.31 134 LYS A N 1
ATOM 1120 C CA . LYS A 1 134 ? 4.073 5.828 12.202 1.00 96.31 134 LYS A CA 1
ATOM 1121 C C . LYS A 1 134 ? 5.522 5.388 11.999 1.00 96.31 134 LYS A C 1
ATOM 1123 O O . LYS A 1 134 ? 6.068 5.489 10.907 1.00 96.31 134 LYS A O 1
ATOM 1128 N N . LYS A 1 135 ? 6.165 4.876 13.053 1.00 97.69 135 LYS A N 1
ATOM 1129 C CA . LYS A 1 135 ? 7.541 4.368 12.954 1.00 97.69 135 LYS A CA 1
ATOM 1130 C C . LYS A 1 135 ? 7.624 3.186 11.985 1.00 97.69 135 LYS A C 1
ATOM 1132 O O . LYS A 1 135 ? 8.581 3.080 11.226 1.00 97.69 135 LYS A O 1
ATOM 1137 N N . THR A 1 136 ? 6.626 2.307 12.016 1.00 97.94 136 THR A N 1
ATOM 1138 C CA . THR A 1 136 ? 6.588 1.109 11.173 1.00 97.94 136 THR A CA 1
ATOM 1139 C C . THR A 1 136 ? 6.333 1.459 9.708 1.00 97.94 136 THR A C 1
ATOM 1141 O O . THR A 1 136 ? 6.995 0.892 8.845 1.00 97.94 136 THR A O 1
ATOM 1144 N N . SER A 1 137 ? 5.442 2.409 9.405 1.00 97.44 137 SER A N 1
ATOM 1145 C CA . SER A 1 137 ? 5.209 2.855 8.027 1.00 97.44 137 SER A CA 1
ATOM 1146 C C . SER A 1 137 ? 6.449 3.500 7.416 1.00 97.44 137 SER A C 1
ATOM 1148 O O . SER A 1 137 ? 6.855 3.101 6.331 1.00 97.44 137 SER A O 1
ATOM 1150 N N . LEU A 1 138 ? 7.118 4.399 8.147 1.00 98.31 138 LEU A N 1
ATOM 1151 C CA . LEU A 1 138 ? 8.370 5.011 7.686 1.00 98.31 138 LEU A CA 1
ATOM 1152 C C . LEU A 1 138 ? 9.466 3.963 7.462 1.00 98.31 138 LEU A C 1
ATOM 1154 O O . LEU A 1 138 ? 10.219 4.037 6.496 1.00 98.31 138 LEU A O 1
ATOM 1158 N N . PHE A 1 139 ? 9.542 2.949 8.327 1.00 98.25 139 PHE A N 1
ATOM 1159 C CA . PHE A 1 139 ? 10.478 1.843 8.144 1.00 98.25 139 PHE A CA 1
ATOM 1160 C C . PHE A 1 139 ? 10.184 1.030 6.871 1.00 98.25 139 PHE A C 1
ATOM 1162 O O . PHE A 1 139 ? 11.112 0.691 6.139 1.00 98.25 139 PHE A O 1
ATOM 1169 N N . ILE A 1 140 ? 8.910 0.758 6.568 1.00 98.25 140 ILE A N 1
ATOM 1170 C CA . ILE A 1 140 ? 8.499 0.084 5.325 1.00 98.25 140 ILE A CA 1
ATOM 1171 C C . ILE A 1 140 ? 8.871 0.926 4.096 1.00 98.25 140 ILE A C 1
ATOM 1173 O O . ILE A 1 140 ? 9.424 0.392 3.138 1.00 98.25 140 ILE A O 1
ATOM 1177 N N . GLU A 1 141 ? 8.623 2.234 4.125 1.00 98.12 141 GLU A N 1
ATOM 1178 C CA . GLU A 1 141 ? 8.970 3.144 3.024 1.00 98.12 141 GLU A CA 1
ATOM 1179 C C . GLU A 1 141 ? 10.490 3.209 2.789 1.00 98.12 141 GLU A C 1
ATOM 1181 O O . GLU A 1 141 ? 10.944 3.186 1.644 1.00 98.12 141 GLU A O 1
ATOM 1186 N N . ILE A 1 142 ? 11.298 3.188 3.856 1.00 97.56 142 ILE A N 1
ATOM 1187 C CA . ILE A 1 142 ? 12.764 3.082 3.752 1.00 97.56 142 ILE A CA 1
ATOM 1188 C C . ILE A 1 142 ? 13.175 1.749 3.114 1.00 97.56 142 ILE A C 1
ATOM 1190 O O . ILE A 1 142 ? 14.043 1.730 2.238 1.00 97.56 142 ILE A O 1
ATOM 1194 N N . ILE A 1 143 ? 12.542 0.634 3.500 1.00 98.00 143 ILE A N 1
ATOM 1195 C CA . ILE A 1 143 ? 12.773 -0.663 2.847 1.00 98.00 143 ILE A CA 1
ATOM 1196 C C . ILE A 1 143 ? 12.463 -0.562 1.352 1.00 98.00 143 ILE A C 1
ATOM 1198 O O . ILE A 1 143 ? 13.241 -1.061 0.541 1.00 98.00 143 ILE A O 1
ATOM 1202 N N . TYR A 1 144 ? 11.379 0.112 0.960 1.00 97.62 144 TYR A N 1
ATOM 1203 C CA . TYR A 1 144 ? 11.032 0.280 -0.453 1.00 97.62 144 TYR A CA 1
ATOM 1204 C C . TYR A 1 144 ? 12.085 1.060 -1.225 1.00 97.62 144 TYR A C 1
ATOM 1206 O O . TYR A 1 144 ? 12.393 0.671 -2.347 1.00 97.62 144 TYR A O 1
ATOM 1214 N N . ILE A 1 145 ? 12.698 2.090 -0.635 1.00 96.81 145 ILE A N 1
ATOM 1215 C CA . ILE A 1 145 ? 13.835 2.789 -1.255 1.00 96.81 145 ILE A CA 1
ATOM 1216 C C . ILE A 1 145 ? 14.991 1.812 -1.522 1.00 96.81 145 ILE A C 1
ATOM 1218 O O . ILE A 1 145 ? 15.541 1.796 -2.626 1.00 96.81 145 ILE A O 1
ATOM 1222 N N . GLY A 1 146 ? 15.319 0.947 -0.558 1.00 96.38 146 GLY A N 1
ATOM 1223 C CA . GLY A 1 146 ? 16.327 -0.102 -0.746 1.00 96.38 146 GLY A CA 1
ATOM 1224 C C . GLY A 1 146 ? 15.961 -1.086 -1.864 1.00 96.38 146 GLY A C 1
ATOM 1225 O O . GLY A 1 146 ? 16.784 -1.384 -2.732 1.00 96.38 146 GLY A O 1
ATOM 1226 N N . VAL A 1 147 ? 14.705 -1.545 -1.895 1.00 96.25 147 VAL A N 1
ATOM 1227 C CA . VAL A 1 147 ? 14.192 -2.454 -2.934 1.00 96.25 147 VAL A CA 1
ATOM 1228 C C . VAL A 1 147 ? 14.206 -1.792 -4.311 1.00 96.25 147 VAL A C 1
ATOM 1230 O O . VAL A 1 147 ? 14.558 -2.456 -5.281 1.00 96.25 147 VAL A O 1
ATOM 1233 N N . ILE A 1 148 ? 13.889 -0.499 -4.417 1.00 96.62 148 ILE A N 1
ATOM 1234 C CA . ILE A 1 148 ? 13.982 0.266 -5.668 1.00 96.62 148 ILE A CA 1
ATOM 1235 C C . ILE A 1 148 ? 15.420 0.225 -6.207 1.00 96.62 148 ILE A C 1
ATOM 1237 O O . ILE A 1 148 ? 15.625 -0.071 -7.387 1.00 96.62 148 ILE A O 1
ATOM 1241 N N . GLY A 1 149 ? 16.419 0.471 -5.351 1.00 94.19 149 GLY A N 1
ATOM 1242 C CA . GLY A 1 149 ? 17.833 0.405 -5.730 1.00 94.19 149 GLY A CA 1
ATOM 1243 C C . GLY A 1 149 ? 18.237 -0.981 -6.242 1.00 94.19 149 GLY A C 1
ATOM 1244 O O . GLY A 1 149 ? 18.783 -1.105 -7.339 1.00 94.19 149 GLY A O 1
ATOM 1245 N N . LEU A 1 150 ? 17.894 -2.036 -5.496 1.00 95.50 150 LEU A N 1
ATOM 1246 C CA . LEU A 1 150 ? 18.192 -3.421 -5.879 1.00 95.50 150 LEU A CA 1
ATOM 1247 C C . LEU A 1 150 ? 17.469 -3.832 -7.169 1.00 95.50 150 LEU A C 1
ATOM 1249 O O . LEU A 1 150 ? 18.088 -4.383 -8.077 1.00 95.50 150 LEU A O 1
ATOM 1253 N N . ALA A 1 151 ? 16.178 -3.523 -7.296 1.00 94.50 151 ALA A N 1
ATOM 1254 C CA . ALA A 1 151 ? 15.389 -3.841 -8.483 1.00 94.50 151 ALA A CA 1
ATOM 1255 C C . ALA A 1 151 ? 15.922 -3.130 -9.734 1.00 94.50 151 ALA A C 1
ATOM 1257 O O . ALA A 1 151 ? 15.874 -3.699 -10.824 1.00 94.50 151 ALA A O 1
ATOM 1258 N N . LYS A 1 152 ? 16.481 -1.919 -9.595 1.00 92.81 152 LYS A N 1
ATOM 1259 C CA . LYS A 1 152 ? 17.148 -1.226 -10.702 1.00 92.81 152 LYS A CA 1
ATOM 1260 C C . LYS A 1 152 ? 18.441 -1.928 -11.127 1.00 92.81 152 LYS A C 1
ATOM 1262 O O . LYS A 1 152 ? 18.659 -2.057 -12.330 1.00 92.81 152 LYS A O 1
ATOM 1267 N N . ILE A 1 153 ? 19.257 -2.393 -10.178 1.00 93.81 153 ILE A N 1
ATOM 1268 C CA . ILE A 1 153 ? 20.514 -3.118 -10.448 1.00 93.81 153 ILE A CA 1
ATOM 1269 C C . ILE A 1 153 ? 20.238 -4.441 -11.174 1.00 93.81 153 ILE A C 1
ATOM 1271 O O . ILE A 1 153 ? 20.857 -4.718 -12.195 1.00 93.81 153 ILE A O 1
ATOM 1275 N N . TYR A 1 154 ? 19.269 -5.223 -10.692 1.00 93.44 154 TYR A N 1
ATOM 1276 C CA . TYR A 1 154 ? 18.909 -6.525 -11.273 1.00 93.44 154 TYR A CA 1
ATOM 1277 C C . TYR A 1 154 ? 17.880 -6.440 -12.412 1.00 93.44 154 TYR A C 1
ATOM 1279 O O . TYR A 1 154 ? 17.402 -7.463 -12.893 1.00 93.44 154 TYR A O 1
ATOM 1287 N N . THR A 1 155 ? 17.531 -5.235 -12.874 1.00 89.56 155 THR A N 1
ATOM 1288 C CA . THR A 1 155 ? 16.587 -4.985 -13.983 1.00 89.56 155 THR A CA 1
ATOM 1289 C C . THR A 1 155 ? 15.166 -5.547 -13.788 1.00 89.56 155 THR A C 1
ATOM 1291 O O . THR A 1 155 ? 14.452 -5.826 -14.748 1.00 89.56 155 THR A O 1
ATOM 1294 N N . PHE A 1 156 ? 14.693 -5.643 -12.543 1.00 90.69 156 PHE A N 1
ATOM 1295 C CA . PHE A 1 156 ? 13.334 -6.088 -12.208 1.00 90.69 156 PHE A CA 1
ATOM 1296 C C . PHE A 1 156 ? 12.302 -4.955 -12.334 1.00 90.69 156 PHE A C 1
ATOM 1298 O O . PHE A 1 156 ? 11.765 -4.458 -11.340 1.00 90.69 156 PHE A O 1
ATOM 1305 N N . SER A 1 157 ? 11.986 -4.553 -13.570 1.00 90.56 157 SER A N 1
ATOM 1306 C CA . SER A 1 157 ? 11.064 -3.438 -13.848 1.00 90.56 157 SER A CA 1
ATOM 1307 C C . SER A 1 157 ? 9.654 -3.636 -13.276 1.00 90.56 157 SER A C 1
ATOM 1309 O O . SER A 1 157 ? 9.026 -2.677 -12.833 1.00 90.56 157 SER A O 1
ATOM 1311 N N . THR A 1 158 ? 9.170 -4.877 -13.186 1.00 93.94 158 THR A N 1
ATOM 1312 C CA . THR A 1 158 ? 7.850 -5.176 -12.609 1.00 93.94 158 THR A CA 1
ATOM 1313 C C . THR A 1 158 ? 7.753 -4.791 -11.128 1.00 93.94 158 THR A C 1
ATOM 1315 O O . THR A 1 158 ? 6.741 -4.233 -10.711 1.00 93.94 158 THR A O 1
ATOM 1318 N N . ILE A 1 159 ? 8.809 -5.026 -10.338 1.00 95.38 159 ILE A N 1
ATOM 1319 C CA . ILE A 1 159 ? 8.838 -4.662 -8.910 1.00 95.38 159 ILE A CA 1
ATOM 1320 C C . ILE A 1 159 ? 8.824 -3.139 -8.750 1.00 95.38 159 ILE A C 1
ATOM 1322 O O . ILE A 1 159 ? 8.093 -2.615 -7.911 1.00 95.38 159 ILE A O 1
ATOM 1326 N N . LEU A 1 160 ? 9.580 -2.426 -9.590 1.00 96.62 160 LEU A N 1
ATOM 1327 C CA . LEU A 1 160 ? 9.587 -0.962 -9.615 1.00 96.62 160 LEU A CA 1
ATOM 1328 C C . LEU A 1 160 ? 8.181 -0.402 -9.875 1.00 96.62 160 LEU A C 1
ATOM 1330 O O . LEU A 1 160 ? 7.714 0.473 -9.145 1.00 96.62 160 LEU A O 1
ATOM 1334 N N . ASN A 1 161 ? 7.475 -0.962 -10.858 1.00 97.00 161 ASN A N 1
ATOM 1335 C CA . ASN A 1 161 ? 6.104 -0.570 -11.168 1.00 97.00 161 ASN A CA 1
ATOM 1336 C C . ASN A 1 161 ? 5.139 -0.852 -10.005 1.00 97.00 161 ASN A C 1
ATOM 1338 O O . ASN A 1 161 ? 4.281 -0.021 -9.715 1.00 97.00 161 ASN A O 1
ATOM 1342 N N . PHE A 1 162 ? 5.275 -1.988 -9.312 1.00 97.62 162 PHE A N 1
ATOM 1343 C CA . PHE A 1 162 ? 4.449 -2.284 -8.135 1.00 97.62 162 PHE A CA 1
ATOM 1344 C C . PHE A 1 162 ? 4.635 -1.263 -7.023 1.00 97.62 162 PHE A C 1
ATOM 1346 O O . PHE A 1 162 ? 3.640 -0.795 -6.473 1.00 97.62 162 PHE A O 1
ATOM 1353 N N . ILE A 1 163 ? 5.880 -0.889 -6.723 1.00 97.69 163 ILE A N 1
ATOM 1354 C CA . ILE A 1 163 ? 6.170 0.121 -5.701 1.00 97.69 163 ILE A CA 1
ATOM 1355 C C . ILE A 1 163 ? 5.575 1.470 -6.111 1.00 97.69 163 ILE A C 1
ATOM 1357 O O . ILE A 1 163 ? 4.905 2.107 -5.304 1.00 97.69 163 ILE A O 1
ATOM 1361 N N . PHE A 1 164 ? 5.725 1.869 -7.376 1.00 97.94 164 PHE A N 1
ATOM 1362 C CA . PHE A 1 164 ? 5.101 3.091 -7.883 1.00 97.94 164 PHE A CA 1
ATOM 1363 C C . PHE A 1 164 ? 3.580 3.100 -7.686 1.00 97.94 164 PHE A C 1
ATOM 1365 O O . PHE A 1 164 ? 3.033 4.051 -7.130 1.00 97.94 164 PHE A O 1
ATOM 1372 N N . PHE A 1 165 ? 2.883 2.045 -8.115 1.00 97.88 165 PHE A N 1
ATOM 1373 C CA . PHE A 1 165 ? 1.427 1.999 -7.990 1.00 97.88 165 PHE A CA 1
ATOM 1374 C C . PHE A 1 165 ? 0.981 1.936 -6.527 1.00 97.88 165 PHE A C 1
ATOM 1376 O O . PHE A 1 165 ? 0.024 2.617 -6.163 1.00 97.88 165 PHE A O 1
ATOM 1383 N N . ALA A 1 166 ? 1.684 1.181 -5.678 1.00 97.88 166 ALA A N 1
ATOM 1384 C CA . ALA A 1 166 ? 1.418 1.151 -4.243 1.00 97.88 166 ALA A CA 1
ATOM 1385 C C . ALA A 1 166 ? 1.574 2.545 -3.614 1.00 97.88 166 ALA A C 1
ATOM 1387 O O . ALA A 1 166 ? 0.726 2.936 -2.808 1.00 97.88 166 ALA A O 1
ATOM 1388 N N . ASN A 1 167 ? 2.589 3.314 -4.026 1.00 98.00 167 ASN A N 1
ATOM 1389 C CA . ASN A 1 167 ? 2.795 4.687 -3.572 1.00 98.00 167 ASN A CA 1
ATOM 1390 C C . ASN A 1 167 ? 1.651 5.601 -4.014 1.00 98.00 167 ASN A C 1
ATOM 1392 O O . ASN A 1 167 ? 1.057 6.265 -3.173 1.00 98.00 167 ASN A O 1
ATOM 1396 N N . ILE A 1 168 ? 1.290 5.599 -5.301 1.00 97.69 168 ILE A N 1
ATOM 1397 C CA . ILE A 1 168 ? 0.201 6.439 -5.827 1.00 97.69 168 ILE A CA 1
ATOM 1398 C C . ILE A 1 168 ? -1.129 6.132 -5.132 1.00 97.69 168 ILE A C 1
ATOM 1400 O O . ILE A 1 168 ? -1.815 7.049 -4.684 1.00 97.69 168 ILE A O 1
ATOM 1404 N N . ILE A 1 169 ? -1.482 4.851 -4.994 1.00 97.44 169 ILE A N 1
ATOM 1405 C CA . ILE A 1 169 ? -2.720 4.444 -4.316 1.00 97.44 169 ILE A CA 1
ATOM 1406 C C . ILE A 1 169 ? -2.704 4.901 -2.851 1.00 97.44 169 ILE A C 1
ATOM 1408 O O . ILE A 1 169 ? -3.715 5.397 -2.349 1.00 97.44 169 ILE A O 1
ATOM 1412 N N . SER A 1 170 ? -1.564 4.752 -2.173 1.00 97.25 170 SER A N 1
ATOM 1413 C CA . SER A 1 170 ? -1.398 5.161 -0.775 1.00 97.25 170 SER A CA 1
ATOM 1414 C C . SER A 1 170 ? -1.523 6.670 -0.600 1.00 97.25 170 SER A C 1
ATOM 1416 O O . SER A 1 170 ? -2.285 7.088 0.269 1.00 97.25 170 SER A O 1
ATOM 1418 N N . ILE A 1 171 ? -0.872 7.456 -1.468 1.00 97.50 171 ILE A N 1
ATOM 1419 C CA . ILE A 1 171 ? -0.957 8.921 -1.485 1.00 97.50 171 ILE A CA 1
ATOM 1420 C C . ILE A 1 171 ? -2.416 9.340 -1.633 1.00 97.50 171 ILE A C 1
ATOM 1422 O O . ILE A 1 171 ? -3.005 9.902 -0.716 1.00 97.50 171 ILE A O 1
ATOM 1426 N N . CYS A 1 172 ? -3.066 8.945 -2.736 1.00 96.31 172 CYS A N 1
ATOM 1427 C CA . CYS A 1 172 ? -4.458 9.320 -2.991 1.00 96.31 172 CYS A CA 1
ATOM 1428 C C . CYS A 1 172 ? -5.374 8.945 -1.822 1.00 96.31 172 CYS A C 1
ATOM 1430 O O . CYS A 1 172 ? -6.260 9.706 -1.436 1.00 96.31 172 CYS A O 1
ATOM 1432 N N . SER A 1 173 ? -5.172 7.766 -1.238 1.00 94.62 173 SER A N 1
ATOM 1433 C CA . SER A 1 173 ? -6.022 7.297 -0.158 1.00 94.62 173 SER A CA 1
ATOM 1434 C C . SER A 1 173 ? -5.773 8.001 1.181 1.00 94.62 173 SER A C 1
ATOM 1436 O O . SER A 1 173 ? -6.723 8.138 1.958 1.00 94.62 173 SER A O 1
ATOM 1438 N N . LEU A 1 174 ? -4.548 8.452 1.463 1.00 95.12 174 LEU A N 1
ATOM 1439 C CA . LEU A 1 174 ? -4.240 9.303 2.613 1.00 95.12 174 LEU A CA 1
ATOM 1440 C C . LEU A 1 174 ? -4.823 10.701 2.421 1.00 95.12 174 LEU A C 1
ATOM 1442 O O . LEU A 1 174 ? -5.554 11.159 3.303 1.00 95.12 174 LEU A O 1
ATOM 1446 N N . SER A 1 175 ? -4.590 11.337 1.268 1.00 94.81 175 SER A N 1
ATOM 1447 C CA . SER A 1 175 ? -5.087 12.691 1.008 1.00 94.81 175 SER A CA 1
ATOM 1448 C C . SER A 1 175 ? -6.621 12.745 1.079 1.00 94.81 175 SER A C 1
ATOM 1450 O O . SER A 1 175 ? -7.172 13.615 1.751 1.00 94.81 175 SER A O 1
ATOM 1452 N N . ILE A 1 176 ? -7.332 11.777 0.479 1.00 93.94 176 ILE A N 1
ATOM 1453 C CA . ILE A 1 176 ? -8.808 11.704 0.549 1.00 93.94 176 ILE A CA 1
ATOM 1454 C C . ILE A 1 176 ? -9.282 11.544 2.000 1.00 93.94 176 ILE A C 1
ATOM 1456 O O . ILE A 1 176 ? -10.237 12.200 2.423 1.00 93.94 176 ILE A O 1
ATOM 1460 N N . SER A 1 177 ? -8.630 10.680 2.780 1.00 92.06 177 SER A N 1
ATOM 1461 C CA . SER A 1 177 ? -8.987 10.493 4.187 1.00 92.06 177 SER A CA 1
ATOM 1462 C C . SER A 1 177 ? -8.740 11.731 5.038 1.00 92.06 177 SER A C 1
ATOM 1464 O O . SER A 1 177 ? -9.539 12.017 5.927 1.00 92.06 177 SER A O 1
ATOM 1466 N N . TYR A 1 178 ? -7.649 12.448 4.781 1.00 91.62 178 TYR A N 1
ATOM 1467 C CA . TYR A 1 178 ? -7.323 13.688 5.472 1.00 91.62 178 TYR A CA 1
ATOM 1468 C C . TYR A 1 178 ? -8.358 14.776 5.182 1.00 91.62 178 TYR A C 1
ATOM 1470 O O . TYR A 1 178 ? -8.899 15.363 6.116 1.00 91.62 178 TYR A O 1
ATOM 1478 N N . ILE A 1 179 ? -8.716 14.970 3.907 1.00 91.19 179 ILE A N 1
ATOM 1479 C CA . ILE A 1 179 ? -9.742 15.937 3.488 1.00 91.19 179 ILE A CA 1
ATOM 1480 C C . ILE A 1 179 ? -11.078 15.635 4.172 1.00 91.19 179 ILE A C 1
ATOM 1482 O O . ILE A 1 179 ? -11.669 16.519 4.783 1.00 91.19 179 ILE A O 1
ATOM 1486 N N . LYS A 1 180 ? -11.525 14.372 4.152 1.00 88.38 180 LYS A N 1
ATOM 1487 C CA . LYS A 1 180 ? -12.777 13.959 4.809 1.00 88.38 180 LYS A CA 1
ATOM 1488 C C . LYS A 1 180 ? -12.761 14.137 6.333 1.00 88.38 180 LYS A C 1
ATOM 1490 O O . LYS A 1 180 ? -13.820 14.149 6.944 1.00 88.38 180 LYS A O 1
ATOM 1495 N N . ARG A 1 181 ? -11.587 14.200 6.963 1.00 84.44 181 ARG A N 1
ATOM 1496 C CA . ARG A 1 181 ? -11.466 14.406 8.412 1.00 84.44 181 ARG A CA 1
ATOM 1497 C C . ARG A 1 181 ? -11.573 15.883 8.806 1.00 84.44 181 ARG A C 1
ATOM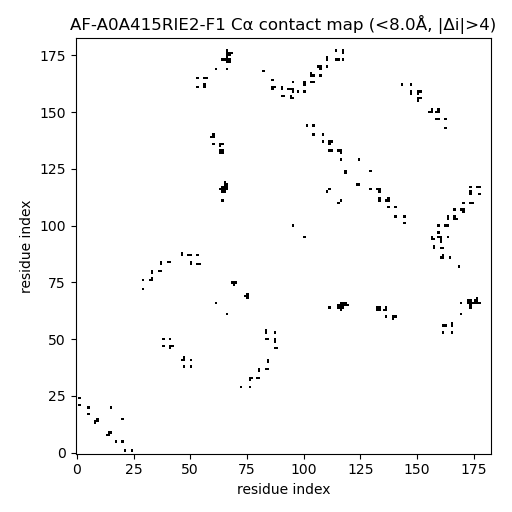 1499 O O . ARG A 1 181 ? -11.898 16.156 9.956 1.00 84.44 181 ARG A O 1
ATOM 1506 N N . ILE A 1 182 ? -11.231 16.797 7.897 1.00 84.69 182 ILE A N 1
ATOM 1507 C CA . ILE A 1 182 ? -11.210 18.246 8.154 1.00 84.69 182 ILE 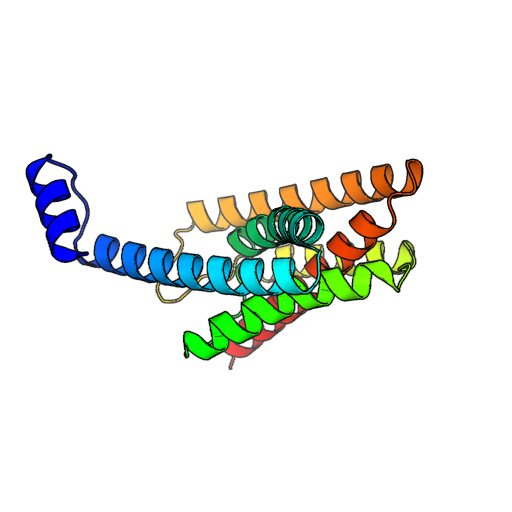A CA 1
ATOM 1508 C C . ILE A 1 182 ? -12.533 18.917 7.773 1.00 84.69 182 ILE A C 1
ATOM 1510 O O . ILE A 1 182 ? -12.891 19.913 8.396 1.00 84.69 182 ILE A O 1
ATOM 1514 N N . LEU A 1 183 ? -13.227 18.383 6.765 1.00 81.75 183 LEU A N 1
ATOM 1515 C CA . LEU A 1 183 ? -14.589 18.780 6.390 1.00 81.75 183 LEU A CA 1
ATOM 1516 C C . LEU A 1 183 ? -15.624 18.190 7.353 1.00 81.75 183 LEU A C 1
ATOM 1518 O O . LEU A 1 183 ? -16.581 18.923 7.681 1.00 81.75 183 LEU A O 1
#

Radius of gyration: 18.18 Å; Cα contacts (8 Å, |Δi|>4): 156; chains: 1; bounding box: 42×41×50 Å